Protein AF-A0A7L0JW30-F1 (afdb_monomer)

Mean predicted aligned error: 22.8 Å

Radius of gyration: 68.63 Å; Cα contacts (8 Å, |Δi|>4): 41; chains: 1; bounding box: 155×75×180 Å

Secondary structure (DSSP, 8-state):
---------PPP--------------------------------------------------------S-------------HHHHHHHHSS-TTS-HHHHHHHHHHHHHHHHHHHHHHHHTTSTT--HHHHHHHHHHHHHHHHHHHHHHHHTSHHHHHHS---S-STTHHHHHHHHHHHHHHHHHHHHHHHHHHHHHHHHHHHHHHHHHHHHHHHHGGG----TT--STTHHHHHT---HHHHHHHHHHHHHHHHHHHHHHHHHHHHHHHHHHHHHHHHHHHHHHHHHHHHHHHHSSHHHHHHHHHTT--PPP-

Solvent-accessible surface area (backbone atoms only — not comparable to full-atom values): 20214 Å² total; per-residue (Å²): 137,85,85,85,89,83,86,84,82,86,82,91,79,91,82,89,91,86,85,92,82,80,90,84,87,81,88,83,91,81,92,83,89,84,88,81,86,89,79,90,80,86,86,81,88,85,86,85,87,89,88,86,90,86,90,84,83,90,77,86,74,78,73,86,69,84,77,73,97,78,75,99,63,79,76,82,66,73,76,78,72,62,62,72,65,57,43,55,67,65,74,48,66,82,89,50,56,68,52,58,40,51,50,51,42,54,53,52,49,50,54,51,51,50,54,56,46,49,65,60,45,72,77,44,93,88,65,55,69,66,62,50,50,53,49,52,52,52,51,51,53,49,49,51,53,50,50,53,48,34,54,74,70,40,55,46,45,59,74,63,47,74,73,81,85,76,58,96,47,60,71,54,52,51,51,48,50,50,50,52,50,50,51,51,51,52,52,52,49,52,50,52,51,54,52,51,52,52,48,53,51,50,50,52,52,48,52,51,49,50,51,51,51,49,59,69,47,55,82,68,60,69,81,77,77,83,49,87,45,101,51,36,71,65,63,70,64,60,76,68,63,66,59,56,52,52,56,50,52,54,52,50,55,53,50,49,54,53,51,52,52,52,53,50,53,50,52,51,54,48,52,53,52,52,52,52,51,51,51,53,48,51,50,50,51,51,49,46,52,58,53,49,48,54,44,64,75,28,70,67,45,53,51,57,55,52,61,70,71,71,72,82,82,93,129

Sequence (315 aa):
EPDPGENKADSEQLLKPTDITDVSKRNVSSLVKTGAAMRKRSHGSPSPRKSPHVVSPQAKRRSWRRSSLKGTKRRKSLPPFHQDVAELSKSISLDLPETDRLSMLLLSSFQFSAQKLEHILKQTEGFSPEAFKANVNSVSEDLKRYIQKLKLDGTLKSCVEKTEGVSSDSVSDESVAQAKEYIARFSAECQAWDQLLQRYQKGAEEMSRQLEECKTNAGQAEPLNYLETSQAQVLGSKPNYQKILDDQGEVLNCMELVLDELQQAVKLLQAFSEDSRCYLRGLSEQLAARTFRRLEDSPVRKLIAASRRTAPPEG

pLDDT: mean 72.32, std 23.8, range [26.59, 98.56]

Organism: Chauna torquata (NCBI:txid30388)

InterPro domains:
  IPR013218 Kinetochore-associated protein Dsn1/Mis13 [PF08202] (56-302)
  IPR013218 Kinetochore-associated protein Dsn1/Mis13 [PTHR14778] (43-312)

Nearest PDB structures (foldseek):
  8ppr-assembly1_D  TM=3.500E-01  e=1.392E-15  Homo sapiens
  5lsi-assembly1_D  TM=8.793E-01  e=1.497E-06  Homo sapiens
  8qb7-assembly1_A  TM=2.875E-01  e=5.325E+00  Saccharomyces cerevisiae

Foldseek 3Di:
DDDDDDDDDDDDDDDDDDDDDDDDDDDDDDDDDDDDDDDDDDDDDDDDDDDDDDDDDDDPPPPPDPDDPDDPDPDPPDDPDPVVLVVLLVVQDPPDDPLVSVLSSVLSVLVVVLVVVLVVCVVPPPDDSVVSVVVSVVVSVVSNVVSVVCVVVCVSVVVRDPPVPDDPCPVVVVVVVVVVVVVVVVVVVVVVVVVVVVVVVVVVVVVVVVVVVCVVCVVVDDDDPVPPDPCPVVVVPDDDVVVVVVVVVVVVVVVVVVVVVVVVVVVVVVVVVVVVVVVVVVVVVVVCCVVVVCVVVDVVVVVVVVVVVPDDDDD

Structure (mmCIF, N/CA/C/O backbone):
data_AF-A0A7L0JW30-F1
#
_entry.id   AF-A0A7L0JW30-F1
#
loop_
_atom_site.group_PDB
_atom_site.id
_atom_site.type_symbol
_atom_site.label_atom_id
_atom_site.label_alt_id
_atom_site.label_comp_id
_atom_site.label_asym_id
_atom_site.label_entity_id
_atom_site.label_seq_id
_atom_site.pdbx_PDB_ins_code
_atom_site.Cartn_x
_atom_site.Cartn_y
_atom_site.Cartn_z
_atom_site.occupancy
_atom_site.B_iso_or_equiv
_atom_site.auth_seq_id
_atom_site.auth_comp_id
_atom_site.auth_asym_id
_atom_site.auth_atom_id
_atom_site.pdbx_PDB_model_num
ATOM 1 N N . GLU A 1 1 ? 50.416 34.420 17.092 1.00 41.03 1 GLU A N 1
ATOM 2 C CA . GLU A 1 1 ? 49.507 33.971 18.168 1.00 41.03 1 GLU A CA 1
ATOM 3 C C . GLU A 1 1 ? 48.097 34.465 17.872 1.00 41.03 1 GLU A C 1
ATOM 5 O O . GLU A 1 1 ? 48.010 35.595 17.397 1.00 41.03 1 GLU A O 1
ATOM 10 N N . PRO A 1 2 ? 47.023 33.697 18.139 1.00 50.12 2 PRO A N 1
ATOM 11 C CA . PRO A 1 2 ? 46.982 32.366 18.751 1.00 50.12 2 PRO A CA 1
ATOM 12 C C . PRO A 1 2 ? 46.385 31.256 17.847 1.00 50.12 2 PRO A C 1
ATOM 14 O O . PRO A 1 2 ? 45.525 31.494 17.004 1.00 50.12 2 PRO A O 1
ATOM 17 N N . ASP A 1 3 ? 46.910 30.052 18.076 1.00 46.81 3 ASP A N 1
ATOM 18 C CA . ASP A 1 3 ? 46.417 28.688 17.771 1.00 46.81 3 ASP A CA 1
ATOM 19 C C . ASP A 1 3 ? 45.428 28.267 18.918 1.00 46.81 3 ASP A C 1
ATOM 21 O O . ASP A 1 3 ? 45.249 29.108 19.809 1.00 46.81 3 ASP A O 1
ATOM 25 N N . PRO A 1 4 ? 44.836 27.046 19.063 1.00 56.47 4 PRO A N 1
ATOM 26 C CA . PRO A 1 4 ? 44.986 25.801 18.292 1.00 56.47 4 PRO A CA 1
ATOM 27 C C . PRO A 1 4 ? 43.724 24.916 18.077 1.00 56.47 4 PRO A C 1
ATOM 29 O O . PRO A 1 4 ? 42.700 25.064 18.735 1.00 56.47 4 PRO A O 1
ATOM 32 N N . GLY A 1 5 ? 43.889 23.900 17.215 1.00 32.72 5 GLY A N 1
ATOM 33 C CA . GLY A 1 5 ? 43.484 22.507 17.497 1.00 32.72 5 GLY A CA 1
ATOM 34 C C . GLY A 1 5 ? 42.095 22.016 17.054 1.00 32.72 5 GLY A C 1
ATOM 35 O O . GLY A 1 5 ? 41.089 22.417 17.616 1.00 32.72 5 GLY A O 1
ATOM 36 N N . GLU A 1 6 ? 42.051 21.064 16.108 1.00 37.03 6 GLU A N 1
ATOM 37 C CA . GLU A 1 6 ? 41.687 19.647 16.366 1.00 37.03 6 GLU A CA 1
ATOM 38 C C . GLU A 1 6 ? 41.513 18.820 15.064 1.00 37.03 6 GLU A C 1
ATOM 40 O O . GLU A 1 6 ? 40.596 19.001 14.269 1.00 37.03 6 GLU A O 1
ATOM 45 N N . ASN A 1 7 ? 42.470 17.905 14.867 1.00 36.72 7 ASN A N 1
ATOM 46 C CA . ASN A 1 7 ? 42.349 16.479 14.528 1.00 36.72 7 ASN A CA 1
ATOM 47 C C . ASN A 1 7 ? 41.336 16.003 13.463 1.00 36.72 7 ASN A C 1
ATOM 49 O O . ASN A 1 7 ? 40.151 15.798 13.713 1.00 36.72 7 ASN A O 1
ATOM 53 N N . LYS A 1 8 ? 41.884 15.644 12.292 1.00 37.41 8 LYS A N 1
ATOM 54 C CA . LYS A 1 8 ? 41.265 14.765 11.292 1.00 37.41 8 LYS A CA 1
ATOM 55 C C . LYS A 1 8 ? 41.610 13.293 11.556 1.00 37.41 8 LYS A C 1
ATOM 57 O O . LYS A 1 8 ? 42.781 12.939 11.564 1.00 37.41 8 LYS A O 1
ATOM 62 N N . ALA A 1 9 ? 40.540 12.509 11.670 1.00 36.16 9 ALA A N 1
ATOM 63 C CA . ALA A 1 9 ? 40.266 11.196 11.075 1.00 36.16 9 ALA A CA 1
ATOM 64 C C . ALA A 1 9 ? 41.356 10.104 11.078 1.00 36.16 9 ALA A C 1
ATOM 66 O O . ALA A 1 9 ? 42.369 10.183 10.385 1.00 36.16 9 ALA A O 1
ATOM 67 N N . ASP A 1 10 ? 41.004 9.038 11.797 1.00 34.28 10 ASP A N 1
ATOM 68 C CA . ASP A 1 10 ? 41.659 7.742 11.907 1.00 34.28 10 ASP A CA 1
ATOM 69 C C . ASP A 1 10 ? 41.658 6.892 10.629 1.00 34.28 10 ASP A C 1
ATOM 71 O O . ASP A 1 10 ? 40.877 7.070 9.692 1.00 34.28 10 ASP A O 1
ATOM 75 N N . SER A 1 11 ? 42.580 5.935 10.681 1.00 37.12 11 SER A N 1
ATOM 76 C CA . SER A 1 11 ? 43.085 5.057 9.634 1.00 37.12 11 SER A CA 1
ATOM 77 C C . SER A 1 11 ? 42.169 3.885 9.261 1.00 37.12 11 SER A C 1
ATOM 79 O O . SER A 1 11 ? 41.373 3.382 10.051 1.00 37.12 11 SER A O 1
ATOM 81 N N . GLU A 1 12 ? 42.401 3.391 8.048 1.00 36.59 12 GLU A N 1
ATOM 82 C CA . GLU A 1 12 ? 41.950 2.118 7.492 1.00 36.59 12 GLU A CA 1
ATOM 83 C C . GLU A 1 12 ? 42.379 0.906 8.346 1.00 36.59 12 GLU A C 1
ATOM 85 O O . GLU A 1 12 ? 43.549 0.789 8.713 1.00 36.59 12 GLU A O 1
ATOM 90 N N . GLN A 1 13 ? 41.475 -0.063 8.560 1.00 36.06 13 GLN A N 1
ATOM 91 C CA . GLN A 1 13 ? 41.837 -1.458 8.856 1.00 36.06 13 GLN A CA 1
ATOM 92 C C . GLN A 1 13 ? 40.917 -2.469 8.144 1.00 36.06 13 GLN A C 1
ATOM 94 O O . GLN A 1 13 ? 39.757 -2.678 8.480 1.00 36.06 13 GLN A O 1
ATOM 99 N N . LEU A 1 14 ? 41.511 -3.071 7.114 1.00 30.38 14 LEU A N 1
ATOM 100 C CA . LEU A 1 14 ? 41.530 -4.480 6.702 1.00 30.38 14 LEU A CA 1
ATOM 101 C C . LEU A 1 14 ? 40.796 -5.527 7.598 1.00 30.38 14 LEU A C 1
ATOM 103 O O . LEU A 1 14 ? 41.174 -5.698 8.752 1.00 30.38 14 LEU A O 1
ATOM 107 N N . LEU A 1 15 ? 39.894 -6.341 7.005 1.00 33.66 15 LEU A N 1
ATOM 108 C CA . LEU A 1 15 ? 39.923 -7.833 6.911 1.00 33.66 15 LEU A CA 1
ATOM 109 C C . LEU A 1 15 ? 38.536 -8.542 6.912 1.00 33.66 15 LEU A C 1
ATOM 111 O O . LEU A 1 15 ? 37.827 -8.541 7.906 1.00 33.66 15 LEU A O 1
ATOM 115 N N . LYS A 1 16 ? 38.283 -9.250 5.790 1.00 33.78 16 LYS A N 1
ATOM 116 C CA . LYS A 1 16 ? 37.636 -10.574 5.539 1.00 33.78 16 LYS A CA 1
ATOM 117 C C . LYS A 1 16 ? 36.249 -10.980 6.112 1.00 33.78 16 LYS A C 1
ATOM 119 O O . LYS A 1 16 ? 35.985 -10.791 7.291 1.00 33.78 16 LYS A O 1
ATOM 124 N N . PRO A 1 17 ? 35.440 -11.726 5.313 1.00 32.72 17 PRO A N 1
ATOM 125 C CA . PRO A 1 17 ? 34.249 -12.450 5.765 1.00 32.72 17 PRO A CA 1
ATOM 126 C C . PRO A 1 17 ? 34.456 -13.982 5.894 1.00 32.72 17 PRO A C 1
ATOM 128 O O . PRO A 1 17 ? 35.054 -14.613 5.023 1.00 32.72 17 PRO A O 1
ATOM 131 N N . THR A 1 18 ? 33.872 -14.561 6.945 1.00 30.09 18 THR A N 1
ATOM 132 C CA . THR A 1 18 ? 33.525 -15.986 7.184 1.00 30.09 18 THR A CA 1
ATOM 133 C C . THR A 1 18 ? 32.469 -15.948 8.308 1.00 30.09 18 THR A C 1
ATOM 135 O O . THR A 1 18 ? 32.547 -15.067 9.156 1.00 30.09 18 THR A O 1
ATOM 138 N N . ASP A 1 19 ? 31.403 -16.737 8.415 1.00 27.03 19 ASP A N 1
ATOM 139 C CA . ASP A 1 19 ? 31.026 -18.056 7.913 1.00 27.03 19 ASP A CA 1
ATOM 140 C C . ASP A 1 19 ? 29.485 -18.126 7.829 1.00 27.03 19 ASP A C 1
ATOM 142 O O . ASP A 1 19 ? 28.782 -17.555 8.665 1.00 27.03 19 ASP A O 1
ATOM 146 N N . ILE A 1 20 ? 28.960 -18.858 6.843 1.00 33.97 20 ILE A N 1
ATOM 147 C CA . ILE A 1 20 ? 27.548 -19.261 6.760 1.00 33.97 20 ILE A CA 1
ATOM 148 C C . ILE A 1 20 ? 27.475 -20.698 7.273 1.00 33.97 20 ILE A C 1
ATOM 150 O O . ILE A 1 20 ? 27.987 -21.607 6.620 1.00 33.97 20 ILE A O 1
ATOM 154 N N . THR A 1 21 ? 26.823 -20.911 8.414 1.00 31.42 21 THR A N 1
ATOM 155 C CA . THR A 1 21 ? 26.514 -22.243 8.940 1.00 31.42 21 THR A CA 1
ATOM 156 C C . THR A 1 21 ? 25.030 -22.586 8.816 1.00 31.42 21 THR A C 1
ATOM 158 O O . THR A 1 21 ? 24.136 -21.817 9.156 1.00 31.42 21 THR A O 1
ATOM 161 N N . ASP A 1 22 ? 24.842 -23.815 8.337 1.00 30.23 22 ASP A N 1
ATOM 162 C CA . ASP A 1 22 ? 23.781 -24.776 8.626 1.00 30.23 22 ASP A CA 1
ATOM 163 C C . ASP A 1 22 ? 22.367 -24.625 8.045 1.00 30.23 22 ASP A C 1
ATOM 165 O O . ASP A 1 22 ? 21.377 -24.249 8.670 1.00 30.23 22 ASP A O 1
ATOM 169 N N . VAL A 1 23 ? 22.283 -25.190 6.839 1.00 31.86 23 VAL A N 1
ATOM 170 C CA . VAL A 1 23 ? 21.184 -26.018 6.340 1.00 31.86 23 VAL A CA 1
ATOM 171 C C . VAL A 1 23 ? 20.909 -27.194 7.292 1.00 31.86 23 VAL A C 1
ATOM 173 O O . VAL A 1 23 ? 21.721 -28.109 7.404 1.00 31.86 23 VAL A O 1
ATOM 176 N N . SER A 1 24 ? 19.704 -27.259 7.867 1.00 31.03 24 SER A N 1
ATOM 177 C CA . SER A 1 24 ? 19.165 -28.498 8.443 1.00 31.03 24 SER A CA 1
ATOM 178 C C . SER A 1 24 ? 18.024 -29.037 7.579 1.00 31.03 24 SER A C 1
ATOM 180 O O . SER A 1 24 ? 16.933 -28.473 7.512 1.00 31.03 24 SER A O 1
ATOM 182 N N . LYS A 1 25 ? 18.304 -30.148 6.889 1.00 37.78 25 LYS A N 1
ATOM 183 C CA . LYS A 1 25 ? 17.326 -31.000 6.203 1.00 37.78 25 LYS A CA 1
ATOM 184 C C . LYS A 1 25 ? 16.803 -32.051 7.185 1.00 37.78 25 LYS A C 1
ATOM 186 O O . LYS A 1 25 ? 17.598 -32.793 7.758 1.00 37.78 25 LYS A O 1
ATOM 191 N N . ARG A 1 26 ? 15.479 -32.223 7.266 1.00 31.36 26 ARG A N 1
ATOM 192 C CA . ARG A 1 26 ? 14.863 -33.507 7.641 1.00 31.36 26 ARG A CA 1
ATOM 193 C C . ARG A 1 26 ? 13.734 -33.896 6.682 1.00 31.36 26 ARG A C 1
ATOM 195 O O . ARG A 1 26 ? 12.711 -33.236 6.568 1.00 31.36 26 ARG A O 1
ATOM 202 N N . ASN A 1 27 ? 14.036 -34.998 6.008 1.00 33.78 27 ASN A N 1
ATOM 203 C CA . ASN A 1 27 ? 13.247 -36.034 5.332 1.00 33.78 27 ASN A CA 1
ATOM 204 C C . ASN A 1 27 ? 11.956 -36.446 6.100 1.00 33.78 27 ASN A C 1
ATOM 206 O O . ASN A 1 27 ? 11.921 -36.247 7.307 1.00 33.78 27 ASN A O 1
ATOM 210 N N . VAL A 1 28 ? 10.910 -37.126 5.592 1.00 32.00 28 VAL A N 1
ATOM 211 C CA . VAL A 1 28 ? 10.463 -37.676 4.286 1.00 32.00 28 VAL A CA 1
ATOM 212 C C . VAL A 1 28 ? 9.055 -38.309 4.505 1.00 32.00 28 VAL A C 1
ATOM 214 O O . VAL A 1 28 ? 8.786 -38.810 5.590 1.00 32.00 28 VAL A O 1
ATOM 217 N N . SER A 1 29 ? 8.251 -38.391 3.427 1.00 29.12 29 SER A N 1
ATOM 218 C CA . SER A 1 29 ? 7.173 -39.375 3.108 1.00 29.12 29 SER A CA 1
ATOM 219 C C . SER A 1 29 ? 5.771 -39.244 3.736 1.00 29.12 29 SER A C 1
ATOM 221 O O . SER A 1 29 ? 5.578 -39.419 4.931 1.00 29.12 29 SER A O 1
ATOM 223 N N . SER A 1 30 ? 4.722 -39.111 2.914 1.00 28.70 30 SER A N 1
ATOM 224 C CA . SER A 1 30 ? 4.025 -40.206 2.192 1.00 28.70 30 SER A CA 1
ATOM 225 C C . SER A 1 30 ? 2.816 -39.629 1.423 1.00 28.70 30 SER A C 1
ATOM 227 O O . SER A 1 30 ? 2.127 -38.742 1.907 1.00 28.70 30 SER A O 1
ATOM 229 N N . LEU A 1 31 ? 2.735 -39.855 0.108 1.00 29.61 31 LEU A N 1
ATOM 230 C CA . LEU A 1 31 ? 1.819 -40.790 -0.568 1.00 29.61 31 LEU A CA 1
ATOM 231 C C . LEU A 1 31 ? 0.315 -40.490 -0.371 1.00 29.61 31 LEU A C 1
ATOM 233 O O . LEU A 1 31 ? -0.228 -40.738 0.693 1.00 29.61 31 LEU A O 1
ATOM 237 N N . VAL A 1 32 ? -0.357 -40.046 -1.443 1.00 29.28 32 VAL A N 1
ATOM 238 C CA . VAL A 1 32 ? -1.558 -40.657 -2.069 1.00 29.28 32 VAL A CA 1
ATOM 239 C C . VAL A 1 32 ? -2.207 -39.643 -3.034 1.00 29.28 32 VAL A C 1
ATOM 241 O O . VAL A 1 32 ? -2.431 -38.480 -2.719 1.00 29.28 32 VAL A O 1
ATOM 244 N N . LYS A 1 33 ? -2.472 -40.123 -4.255 1.00 34.56 33 LYS A N 1
ATOM 245 C CA . LYS A 1 33 ? -3.207 -39.472 -5.351 1.00 34.56 33 LYS A CA 1
ATOM 246 C C . LYS A 1 33 ? -4.675 -39.241 -4.978 1.00 34.56 33 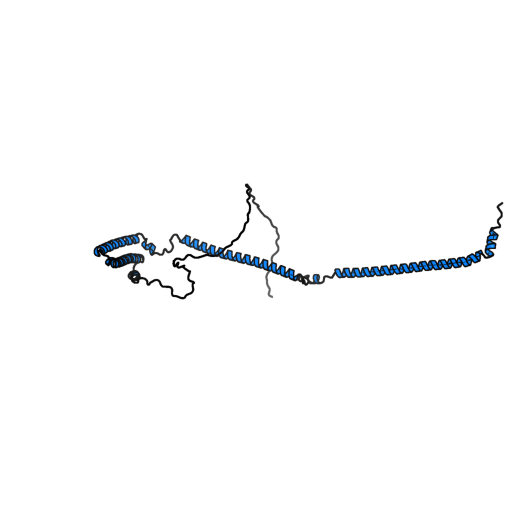LYS A C 1
ATOM 248 O O . LYS A 1 33 ? -5.274 -40.167 -4.458 1.00 34.56 33 LYS A O 1
ATOM 253 N N . THR A 1 34 ? -5.278 -38.156 -5.472 1.00 29.05 34 THR A N 1
ATOM 254 C CA . THR A 1 34 ? -6.551 -38.193 -6.232 1.00 29.05 34 THR A CA 1
ATOM 255 C C . THR A 1 34 ? -6.849 -36.825 -6.844 1.00 29.05 34 THR A C 1
ATOM 257 O O . THR A 1 34 ? -6.770 -35.810 -6.160 1.00 29.05 34 THR A O 1
ATOM 260 N N . GLY A 1 35 ? -7.193 -36.800 -8.134 1.00 27.73 35 GLY A N 1
ATOM 261 C CA . GLY A 1 35 ? -7.700 -35.612 -8.819 1.00 27.73 35 GLY A CA 1
ATOM 262 C C . GLY A 1 35 ? -9.228 -35.517 -8.795 1.00 27.73 35 GLY A C 1
ATOM 263 O O . GLY A 1 35 ? -9.904 -36.525 -8.626 1.00 27.73 35 GLY A O 1
ATOM 264 N N . ALA A 1 36 ? -9.750 -34.309 -9.018 1.00 30.80 36 ALA A N 1
ATOM 265 C CA . ALA A 1 36 ? -11.079 -34.011 -9.570 1.00 30.80 36 ALA A CA 1
ATOM 266 C C . ALA A 1 36 ? -11.111 -32.502 -9.899 1.00 30.80 36 ALA A C 1
ATOM 268 O O . ALA A 1 36 ? -10.951 -31.661 -9.026 1.00 30.80 36 ALA A O 1
ATOM 269 N N . ALA A 1 37 ? -11.035 -32.127 -11.176 1.00 30.30 37 ALA A N 1
ATOM 270 C CA . ALA A 1 37 ? -12.191 -31.809 -12.019 1.00 30.30 37 ALA A CA 1
ATOM 271 C C . ALA A 1 37 ? -12.912 -30.505 -11.614 1.00 30.30 37 ALA A C 1
ATOM 273 O O . ALA A 1 37 ? -13.890 -30.486 -10.875 1.00 30.30 37 ALA A O 1
ATOM 274 N N . MET A 1 38 ? -12.429 -29.410 -12.201 1.00 32.28 38 MET A N 1
ATOM 275 C CA . MET A 1 38 ? -13.062 -28.097 -12.249 1.00 32.28 38 MET A CA 1
ATOM 276 C C . MET A 1 38 ? -14.222 -28.133 -13.261 1.00 32.28 38 MET A C 1
ATOM 278 O O . MET A 1 38 ? -14.011 -28.450 -14.433 1.00 32.28 38 MET A O 1
ATOM 282 N N . ARG A 1 39 ? -15.451 -27.796 -12.845 1.00 32.97 39 ARG A N 1
ATOM 283 C CA . ARG A 1 39 ? -16.576 -27.537 -13.762 1.00 32.97 39 ARG A CA 1
ATOM 284 C C . ARG A 1 39 ? -17.229 -26.186 -13.464 1.00 32.97 39 ARG A C 1
ATOM 286 O O . ARG A 1 39 ? -17.856 -25.991 -12.432 1.00 32.97 39 ARG A O 1
ATOM 293 N N . LYS A 1 40 ? -17.073 -25.276 -14.432 1.00 36.69 40 LYS A N 1
ATOM 294 C CA . LYS A 1 40 ? -17.848 -24.043 -14.650 1.00 36.69 40 LYS A CA 1
ATOM 295 C C . LYS A 1 40 ? -19.297 -24.357 -15.048 1.00 36.69 40 LYS A C 1
ATOM 297 O O . LYS A 1 40 ? -19.504 -25.295 -15.818 1.00 36.69 40 LYS A O 1
ATOM 302 N N . ARG A 1 41 ? -20.229 -23.484 -14.638 1.00 27.48 41 ARG A N 1
ATOM 303 C CA . ARG A 1 41 ? -21.396 -22.903 -15.370 1.00 27.48 41 ARG A CA 1
ATOM 304 C C . ARG A 1 41 ? -22.206 -22.095 -14.336 1.00 27.48 41 ARG A C 1
ATOM 306 O O . ARG A 1 41 ? -22.506 -22.644 -13.287 1.00 27.48 41 ARG A O 1
ATOM 313 N N . SER A 1 42 ? -22.339 -20.767 -14.380 1.00 34.25 42 SER A N 1
ATOM 314 C CA . SER A 1 42 ? -22.969 -19.835 -15.342 1.00 34.25 42 SER A CA 1
ATOM 315 C C . SER A 1 42 ? -24.501 -19.917 -15.427 1.00 34.25 42 SER A C 1
ATOM 317 O O . SER A 1 42 ? -25.065 -21.005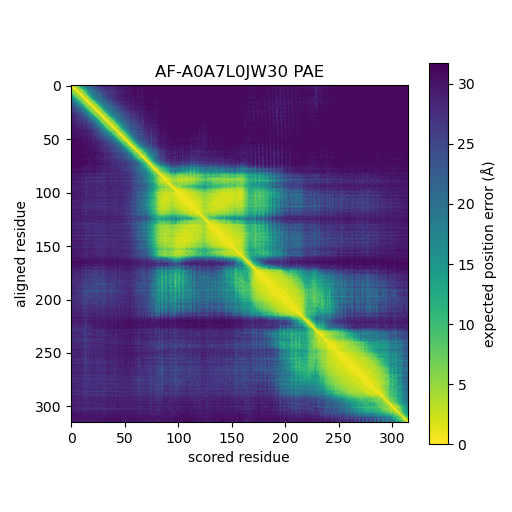 -15.454 1.00 34.25 42 SER A O 1
ATOM 319 N N . HIS A 1 43 ? -25.096 -18.719 -15.574 1.00 32.91 43 HIS A N 1
ATOM 320 C CA . HIS A 1 43 ? -26.505 -18.343 -15.816 1.00 32.91 43 HIS A CA 1
ATOM 321 C C . HIS A 1 43 ? -27.334 -18.112 -14.537 1.00 32.91 43 HIS A C 1
ATOM 323 O O . HIS A 1 43 ? -27.350 -18.942 -13.645 1.00 32.91 43 HIS A O 1
ATOM 329 N N . GLY A 1 44 ? -28.008 -16.978 -14.329 1.00 26.59 44 GLY A N 1
ATOM 330 C CA . GLY A 1 44 ? -28.539 -15.992 -15.274 1.00 26.59 44 GLY A CA 1
ATOM 331 C C . GLY A 1 44 ? -30.055 -15.926 -15.071 1.00 26.59 44 GLY A C 1
ATOM 332 O O . GLY A 1 44 ? -30.757 -16.859 -15.444 1.00 26.59 44 GLY A O 1
ATOM 333 N N . SER A 1 45 ? -30.544 -14.861 -14.431 1.00 36.69 45 SER A N 1
ATOM 334 C CA . SER A 1 45 ? -31.973 -14.594 -14.202 1.00 36.69 45 SER A CA 1
ATOM 335 C C . SER A 1 45 ? -32.748 -14.456 -15.518 1.00 36.69 45 SER A C 1
ATOM 337 O O . SER A 1 45 ? -32.171 -14.018 -16.516 1.00 36.69 45 SER A O 1
ATOM 339 N N . PRO A 1 46 ? -34.067 -14.723 -15.517 1.00 40.34 46 PRO A N 1
ATOM 340 C CA . PRO A 1 46 ? -34.993 -13.599 -15.725 1.00 40.34 46 PRO A CA 1
ATOM 341 C C . PRO A 1 46 ? -36.359 -13.715 -15.005 1.00 40.34 46 PRO A C 1
ATOM 343 O O . PRO A 1 46 ? -36.831 -14.789 -14.650 1.00 40.34 46 PRO A O 1
ATOM 346 N N . SER A 1 47 ? -37.009 -12.560 -14.819 1.00 35.94 47 SER A N 1
ATOM 347 C CA . SER A 1 47 ? -38.411 -12.379 -14.378 1.00 35.94 47 SER A CA 1
ATOM 348 C C . SER A 1 47 ? -39.405 -12.597 -15.538 1.00 35.94 47 SER A C 1
ATOM 350 O O . SER A 1 47 ? -38.985 -12.464 -16.690 1.00 35.94 47 SER A O 1
ATOM 352 N N . PRO A 1 48 ? -40.715 -12.851 -15.285 1.00 42.03 48 PRO A N 1
ATOM 353 C CA . PRO A 1 48 ? -41.724 -11.834 -15.657 1.00 42.03 48 PRO A CA 1
ATOM 354 C C . PRO A 1 48 ? -43.065 -11.793 -14.852 1.00 42.03 48 PRO A C 1
ATOM 356 O O . PRO A 1 48 ? -43.670 -12.801 -14.523 1.00 42.03 48 PRO A O 1
ATOM 359 N N . ARG A 1 49 ? -43.532 -10.555 -14.609 1.00 32.94 49 ARG A N 1
ATOM 360 C CA . ARG A 1 49 ? -44.882 -9.922 -14.755 1.00 32.94 49 ARG A CA 1
ATOM 361 C C . ARG A 1 49 ? -46.244 -10.649 -14.489 1.00 32.94 49 ARG A C 1
ATOM 363 O O . ARG A 1 49 ? -46.668 -11.477 -15.274 1.00 32.94 49 ARG A O 1
ATOM 370 N N . LYS A 1 50 ? -47.007 -10.008 -13.570 1.00 33.03 50 LYS A N 1
ATOM 371 C CA . LYS A 1 50 ? -48.412 -9.465 -13.591 1.00 33.03 50 LYS A CA 1
ATOM 372 C C . LYS A 1 50 ? -49.680 -10.376 -13.483 1.00 33.03 50 LYS A C 1
ATOM 374 O O . LYS A 1 50 ? -49.817 -11.387 -14.143 1.00 33.03 50 LYS A O 1
ATOM 379 N N . SER A 1 51 ? -50.602 -9.880 -12.634 1.00 32.84 51 SER A N 1
ATOM 380 C CA . SER A 1 51 ? -51.852 -10.359 -11.968 1.00 32.84 51 SER A CA 1
ATOM 381 C C . SER A 1 51 ? -53.127 -10.607 -12.821 1.00 32.84 51 SER A C 1
ATOM 383 O O . SER A 1 51 ? -53.132 -10.186 -13.975 1.00 32.84 51 SER A O 1
ATOM 385 N N . PRO A 1 52 ? -54.252 -11.129 -12.246 1.00 38.50 52 PRO A N 1
ATOM 386 C CA . PRO A 1 52 ? -55.279 -10.232 -11.654 1.00 38.50 52 PRO A CA 1
ATOM 387 C C . PRO A 1 52 ? -56.022 -10.708 -10.367 1.00 38.50 52 PRO A C 1
ATOM 389 O O . PRO A 1 52 ? -56.179 -11.888 -10.085 1.00 38.50 52 PRO A O 1
ATOM 392 N N . HIS A 1 53 ? -56.470 -9.690 -9.620 1.00 30.70 53 HIS A N 1
ATOM 393 C CA . HIS A 1 53 ? -57.465 -9.535 -8.538 1.00 30.70 53 HIS A CA 1
ATOM 394 C C . HIS A 1 53 ? -58.325 -10.700 -7.991 1.00 30.70 53 HIS A C 1
ATOM 396 O O . HIS A 1 53 ? -59.164 -11.245 -8.697 1.00 30.70 53 HIS A O 1
ATOM 402 N N . VAL A 1 54 ? -58.309 -10.842 -6.652 1.00 34.75 54 VAL A N 1
ATOM 403 C CA . VAL A 1 54 ? -59.491 -11.121 -5.801 1.00 34.75 54 VAL A CA 1
ATOM 404 C C . VAL A 1 54 ? -59.430 -10.216 -4.557 1.00 34.75 54 VAL A C 1
ATOM 406 O O . VAL A 1 54 ? -58.366 -9.993 -3.982 1.00 34.75 54 VAL A O 1
ATOM 409 N N . VAL A 1 55 ? -60.579 -9.643 -4.195 1.00 39.16 55 VAL A N 1
ATOM 410 C CA . VAL A 1 55 ? -60.818 -8.643 -3.140 1.00 39.16 55 VAL A CA 1
ATOM 411 C C . VAL A 1 55 ? -61.288 -9.332 -1.851 1.00 39.16 55 VAL A C 1
ATOM 413 O O . VAL A 1 55 ? -62.236 -10.100 -1.934 1.00 39.16 55 VAL A O 1
ATOM 416 N N . SER A 1 56 ? -60.689 -9.035 -0.682 1.00 34.59 56 SER A N 1
ATOM 417 C CA . SER A 1 56 ? -61.336 -8.899 0.657 1.00 34.59 56 SER A CA 1
ATOM 418 C C . SER A 1 56 ? -60.271 -8.597 1.759 1.00 34.59 56 SER A C 1
ATOM 420 O O . SER A 1 56 ? -59.091 -8.497 1.425 1.00 34.59 56 SER A O 1
ATOM 422 N N . PRO A 1 57 ? -60.614 -8.274 3.028 1.00 38.62 57 PRO A N 1
ATOM 423 C CA . PRO A 1 57 ? -60.530 -6.908 3.540 1.00 38.62 57 PRO A CA 1
ATOM 424 C C . PRO A 1 57 ? -59.435 -6.686 4.606 1.00 38.62 57 PRO A C 1
ATOM 426 O O . PRO A 1 57 ? -59.146 -7.527 5.446 1.00 38.62 57 PRO A O 1
ATOM 429 N N . GLN A 1 58 ? -58.873 -5.475 4.574 1.00 51.19 58 GLN A N 1
ATOM 430 C CA . GLN A 1 58 ? -58.241 -4.716 5.665 1.00 51.19 58 GLN A CA 1
ATOM 431 C C . GLN A 1 58 ? -57.633 -5.489 6.856 1.00 51.19 58 GLN A C 1
ATOM 433 O O . GLN A 1 58 ? -58.175 -5.499 7.957 1.00 51.19 58 GLN A O 1
ATOM 438 N N . ALA A 1 59 ? -56.383 -5.927 6.703 1.00 37.16 59 ALA A N 1
ATOM 439 C CA . ALA A 1 59 ? -55.459 -6.051 7.827 1.00 37.16 59 ALA A CA 1
ATOM 440 C C . ALA A 1 59 ? -54.451 -4.896 7.759 1.00 37.16 59 ALA A C 1
ATOM 442 O O . ALA A 1 59 ? -53.492 -4.925 6.984 1.00 37.16 59 ALA A O 1
ATOM 443 N N . LYS A 1 60 ? -54.666 -3.845 8.562 1.00 43.41 60 LYS A N 1
ATOM 444 C CA . LYS A 1 60 ? -53.690 -2.763 8.773 1.00 43.41 60 LYS A CA 1
ATOM 445 C C . LYS A 1 60 ? -52.442 -3.335 9.462 1.00 43.41 60 LYS A C 1
ATOM 447 O O . LYS A 1 60 ? -52.267 -3.191 10.669 1.00 43.41 60 LYS A O 1
ATOM 452 N N . ARG A 1 61 ? -51.537 -3.952 8.695 1.00 40.06 61 ARG A N 1
ATOM 453 C CA . ARG A 1 61 ? -50.152 -4.181 9.123 1.00 40.06 61 ARG A CA 1
ATOM 454 C C . ARG A 1 61 ? -49.478 -2.819 9.231 1.00 40.06 61 ARG A C 1
ATOM 456 O O . ARG A 1 61 ? -49.038 -2.242 8.240 1.00 40.06 61 ARG A O 1
ATOM 463 N N . ARG A 1 62 ? -49.414 -2.290 10.453 1.00 45.22 62 ARG A N 1
ATOM 464 C CA . ARG A 1 62 ? -48.535 -1.172 10.795 1.00 45.22 62 ARG A CA 1
ATOM 465 C C . ARG A 1 62 ? -47.095 -1.654 10.629 1.00 45.22 62 ARG A C 1
ATOM 467 O O . ARG A 1 62 ? -46.516 -2.231 11.540 1.00 45.22 62 ARG A O 1
ATOM 474 N N . SER A 1 63 ? -46.530 -1.457 9.443 1.00 49.31 63 SER A N 1
ATOM 475 C CA . SER A 1 63 ? -45.096 -1.607 9.230 1.00 49.31 63 SER A CA 1
ATOM 476 C C . SER A 1 63 ? -44.385 -0.573 10.099 1.00 49.31 63 SER A C 1
ATOM 478 O O . SER A 1 63 ? -44.571 0.631 9.898 1.00 49.31 63 SER A O 1
ATOM 480 N N . TRP A 1 64 ? -43.579 -1.033 11.054 1.00 46.19 64 TRP A N 1
ATOM 481 C CA . TRP A 1 64 ? -42.618 -0.203 11.771 1.00 46.19 64 TRP A CA 1
ATOM 482 C C . TRP A 1 64 ? -41.559 0.287 10.780 1.00 46.19 64 TRP A C 1
ATOM 484 O O . TRP A 1 64 ? -40.488 -0.292 10.612 1.00 46.19 64 TRP A O 1
ATOM 494 N N . ARG A 1 65 ? -41.880 1.368 10.068 1.00 42.72 65 ARG A N 1
ATOM 495 C CA . ARG A 1 65 ? -40.867 2.169 9.399 1.00 42.72 65 ARG A CA 1
ATOM 496 C C . ARG A 1 65 ? -40.102 2.903 10.489 1.00 42.72 65 ARG A C 1
ATOM 498 O O . ARG A 1 65 ? -40.686 3.683 11.237 1.00 42.72 65 ARG A O 1
ATOM 505 N N . ARG A 1 66 ? -38.797 2.631 10.562 1.00 46.75 66 ARG A N 1
ATOM 506 C CA . ARG A 1 66 ? -37.816 3.462 11.262 1.00 46.75 66 ARG A CA 1
ATOM 507 C C . ARG A 1 66 ? -38.044 4.913 10.840 1.00 46.75 66 ARG A C 1
ATOM 509 O O . ARG A 1 66 ? -37.762 5.282 9.702 1.00 46.75 66 ARG A O 1
ATOM 516 N N . SER A 1 67 ? -38.615 5.712 11.735 1.00 46.53 67 SER A N 1
ATOM 517 C CA . SER A 1 67 ? -38.755 7.144 11.530 1.00 46.53 67 SER A CA 1
ATOM 518 C C . SER A 1 67 ? -37.383 7.788 11.677 1.00 46.53 67 SER A C 1
ATOM 520 O O . SER A 1 67 ? -36.775 7.756 12.745 1.00 46.53 67 SER A O 1
ATOM 522 N N . SER A 1 68 ? -36.932 8.329 10.551 1.00 45.88 68 SER A N 1
ATOM 523 C CA . SER A 1 68 ? -35.844 9.276 10.353 1.00 45.88 68 SER A CA 1
ATOM 524 C C . SER A 1 68 ? -35.591 10.209 11.545 1.00 45.88 68 SER A C 1
ATOM 526 O O . SER A 1 68 ? -36.484 10.924 12.004 1.00 45.88 68 SER A O 1
ATOM 528 N N . LEU A 1 69 ? -34.330 10.237 11.981 1.00 50.12 69 LEU A N 1
ATOM 529 C CA . LEU A 1 69 ? -33.719 11.251 12.838 1.00 50.12 69 LEU A CA 1
ATOM 530 C C . LEU A 1 69 ? -33.748 12.613 12.131 1.00 50.12 69 LEU A C 1
ATOM 532 O O . LEU A 1 69 ? -32.799 12.974 11.447 1.00 50.12 69 LEU A O 1
ATOM 536 N N . LYS A 1 70 ? -34.844 13.361 12.259 1.00 53.34 70 LYS A N 1
ATOM 537 C CA . LYS A 1 70 ? -34.878 14.824 12.086 1.00 53.34 70 LYS A CA 1
ATOM 538 C C . LYS A 1 70 ? -36.234 15.333 12.560 1.00 53.34 70 LYS A C 1
ATOM 540 O O . LYS A 1 70 ? -37.252 15.128 11.910 1.00 53.34 70 LYS A O 1
ATOM 545 N N . GLY A 1 71 ? -36.244 15.950 13.733 1.00 46.16 71 GLY A N 1
ATOM 546 C CA . GLY A 1 71 ? -37.454 16.493 14.335 1.00 46.16 71 GLY A CA 1
ATOM 547 C C . GLY A 1 71 ? -37.225 16.804 15.801 1.00 46.16 71 GLY A C 1
ATOM 548 O O . GLY A 1 71 ? -37.390 15.949 16.664 1.00 46.16 71 GLY A O 1
ATOM 549 N N . THR A 1 72 ? -36.822 18.038 16.060 1.00 50.81 72 THR A N 1
ATOM 550 C CA . THR A 1 72 ? -36.779 18.714 17.355 1.00 50.81 72 THR A CA 1
ATOM 551 C C . THR A 1 72 ? -38.121 18.591 18.085 1.00 50.81 72 THR A C 1
ATOM 553 O O . THR A 1 72 ? -39.004 19.435 17.985 1.00 50.81 72 THR A O 1
ATOM 556 N N . LYS A 1 73 ? -38.298 17.513 18.847 1.00 48.72 73 LYS A N 1
ATOM 557 C CA . LYS A 1 73 ? -39.376 17.371 19.825 1.00 48.72 73 LYS A CA 1
ATOM 558 C C . LYS A 1 73 ? -38.771 16.777 21.078 1.00 48.72 73 LYS A C 1
ATOM 560 O O . LYS A 1 73 ? -38.153 15.716 21.029 1.00 48.72 73 LYS A O 1
ATOM 565 N N . ARG A 1 74 ? -38.912 17.533 22.170 1.00 54.62 74 ARG A N 1
ATOM 566 C CA . ARG A 1 74 ? -38.485 17.195 23.528 1.00 54.62 74 ARG A CA 1
ATOM 567 C C . ARG A 1 74 ? -38.612 15.694 23.754 1.00 54.62 74 ARG A C 1
ATOM 569 O O . ARG A 1 74 ? -39.673 15.124 23.488 1.00 54.62 74 ARG A O 1
ATOM 576 N N . ARG A 1 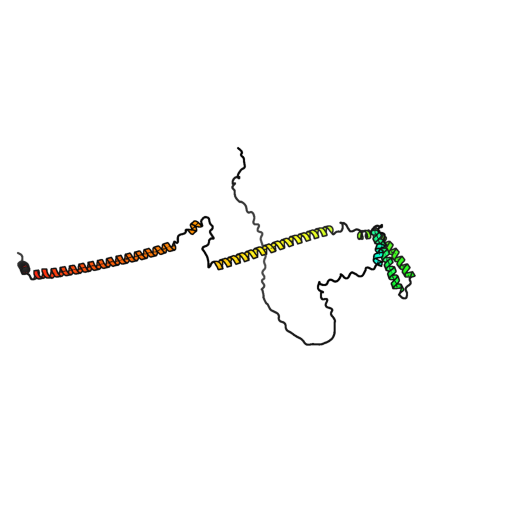75 ? -37.522 15.083 24.229 1.00 57.81 75 ARG A N 1
ATOM 577 C CA . ARG A 1 75 ? -37.525 13.728 24.786 1.00 57.81 75 ARG A CA 1
ATOM 578 C C . ARG A 1 75 ? -38.801 13.613 25.611 1.00 57.81 75 ARG A C 1
ATOM 580 O O . ARG A 1 75 ? -38.999 14.436 26.503 1.00 57.81 75 ARG A O 1
ATOM 587 N N . LYS A 1 76 ? -39.695 12.688 25.252 1.00 58.81 76 LYS A N 1
ATOM 588 C CA . LYS A 1 76 ? -40.831 12.355 26.109 1.00 58.81 76 LYS A CA 1
ATOM 589 C C . LYS A 1 76 ? -40.196 11.918 27.420 1.00 58.81 76 LYS A C 1
ATOM 591 O O . LYS A 1 76 ? -39.592 10.848 27.468 1.00 58.81 76 LYS A O 1
ATOM 596 N N . SER A 1 77 ? -40.195 12.810 28.407 1.00 64.38 77 SER A N 1
ATOM 597 C CA . SER A 1 77 ? -39.781 12.469 29.753 1.00 64.38 77 SER A CA 1
ATOM 598 C C . SER A 1 77 ? -40.618 11.270 30.161 1.00 64.38 77 SER A C 1
ATOM 600 O O . SER A 1 77 ? -41.793 11.169 29.787 1.00 64.38 77 SER A O 1
ATOM 602 N N . LEU A 1 78 ? -39.995 10.344 30.880 1.00 64.69 78 LEU A N 1
ATOM 603 C CA . LEU A 1 78 ? -40.733 9.286 31.547 1.00 64.69 78 LEU A CA 1
ATOM 604 C C . LEU A 1 78 ? -41.898 9.930 32.325 1.00 64.69 78 LEU A C 1
ATOM 606 O O . LEU A 1 78 ? -41.761 11.086 32.755 1.00 64.69 78 LEU A O 1
ATOM 610 N N . PRO A 1 79 ? -43.047 9.242 32.456 1.00 61.38 79 PRO A N 1
ATOM 611 C CA . PRO A 1 79 ? -44.126 9.710 33.317 1.00 61.38 79 PRO A CA 1
ATOM 612 C C . PRO A 1 79 ? -43.536 10.176 34.655 1.00 61.38 79 PRO A C 1
ATOM 614 O O . PRO A 1 79 ? -42.594 9.525 35.122 1.00 61.38 79 PRO A O 1
ATOM 617 N N . PRO A 1 80 ? -44.017 11.291 35.240 1.00 60.38 80 PRO A N 1
ATOM 618 C CA . PRO A 1 80 ? -43.546 11.743 36.541 1.00 60.38 80 PRO A CA 1
ATOM 619 C C . PRO A 1 80 ? -43.489 10.551 37.491 1.00 60.38 80 PRO A C 1
ATOM 621 O O . PRO A 1 80 ? -44.472 9.817 37.616 1.00 60.38 80 PRO A O 1
ATOM 624 N N . PHE A 1 81 ? -42.317 10.319 38.083 1.00 59.34 81 PHE A N 1
ATOM 625 C CA . PHE A 1 81 ? -42.167 9.304 39.116 1.00 59.34 81 PHE A CA 1
ATOM 626 C C . PHE A 1 81 ? -43.277 9.527 40.140 1.00 59.34 81 PHE A C 1
ATOM 628 O O . PHE A 1 81 ? -43.496 10.668 40.546 1.00 59.34 81 PHE A O 1
ATOM 635 N N . HIS A 1 82 ? -44.000 8.464 40.502 1.00 66.62 82 HIS A N 1
ATOM 636 C CA . HIS A 1 82 ? -45.010 8.533 41.554 1.00 66.62 82 HIS A CA 1
ATOM 637 C C . HIS A 1 82 ? -44.365 9.191 42.774 1.00 66.62 82 HIS A C 1
ATOM 639 O O . HIS A 1 82 ? -43.427 8.633 43.347 1.00 66.62 82 HIS A O 1
ATOM 645 N N . GLN A 1 83 ? -44.806 10.409 43.089 1.00 71.62 83 GLN A N 1
ATOM 646 C CA . GLN A 1 83 ? -44.164 11.270 44.077 1.00 71.62 83 GLN A CA 1
ATOM 647 C C . GLN A 1 83 ? -44.091 10.559 45.435 1.00 71.62 83 GLN A C 1
ATOM 649 O O . GLN A 1 83 ? -43.029 10.525 46.052 1.00 71.62 83 GLN A O 1
ATOM 654 N N . ASP A 1 84 ? -45.154 9.827 45.761 1.00 74.62 84 ASP A N 1
ATOM 655 C CA . ASP A 1 84 ? -45.307 8.946 46.917 1.00 74.62 84 ASP A CA 1
ATOM 656 C C . ASP A 1 84 ? -44.168 7.911 47.060 1.00 74.62 84 ASP A C 1
ATOM 658 O O . ASP A 1 84 ? -43.727 7.606 48.162 1.00 74.62 84 ASP A O 1
ATOM 662 N N . VAL A 1 85 ? -43.641 7.373 45.951 1.00 78.06 85 VAL A N 1
ATOM 663 C CA . VAL A 1 85 ? -42.564 6.362 45.975 1.00 78.06 85 VAL A CA 1
ATOM 664 C C . VAL A 1 85 ? -41.203 7.015 46.223 1.00 78.06 85 VAL A C 1
ATOM 666 O O . VAL A 1 85 ? -40.347 6.447 46.898 1.00 78.06 85 VAL A O 1
ATOM 669 N N . ALA A 1 86 ? -40.996 8.227 45.705 1.00 79.25 86 ALA A N 1
ATOM 670 C CA . ALA A 1 86 ? -39.784 8.994 45.974 1.00 79.25 86 ALA A CA 1
ATOM 671 C C . ALA A 1 86 ? -39.756 9.523 47.419 1.00 79.25 86 ALA A C 1
ATOM 673 O O . ALA A 1 86 ? -38.679 9.636 48.008 1.00 79.25 86 ALA A O 1
ATOM 674 N N . GLU A 1 87 ? -40.921 9.811 48.003 1.00 84.38 87 GLU A N 1
ATOM 675 C CA . GLU A 1 87 ? -41.066 10.238 49.398 1.00 84.38 87 GLU A CA 1
ATOM 676 C C . GLU A 1 87 ? -40.592 9.171 50.391 1.00 84.38 87 GLU A C 1
ATOM 678 O O . GLU A 1 87 ? -39.917 9.532 51.351 1.00 84.38 87 GLU A O 1
ATOM 683 N N . LEU A 1 88 ? -40.787 7.876 50.100 1.00 85.88 88 LEU A N 1
ATOM 684 C CA . LEU A 1 88 ? -40.272 6.773 50.931 1.00 85.88 88 LEU A CA 1
ATOM 685 C C . LEU A 1 88 ? -38.756 6.835 51.142 1.00 85.88 88 LEU A C 1
ATOM 687 O O . LEU A 1 88 ? -38.265 6.578 52.237 1.00 85.88 88 LEU A O 1
ATOM 691 N N . SER A 1 89 ? -38.003 7.181 50.094 1.00 83.69 89 SER A N 1
ATOM 692 C CA . SER A 1 89 ? -36.542 7.303 50.186 1.00 83.69 89 SER A CA 1
ATOM 693 C C . SER A 1 89 ? -36.098 8.566 50.929 1.00 83.69 89 SER A C 1
ATOM 695 O O . SER A 1 89 ? -35.034 8.575 51.542 1.00 83.69 89 SER A O 1
ATOM 697 N N . LYS A 1 90 ? -36.924 9.620 50.899 1.00 85.81 90 LYS A N 1
ATOM 698 C CA . LYS A 1 90 ? -36.663 10.911 51.553 1.00 85.81 90 LYS A CA 1
ATOM 699 C C . LYS A 1 90 ? -37.051 10.915 53.030 1.00 85.81 90 LYS A C 1
ATOM 701 O O . LYS A 1 90 ? -36.448 11.652 53.798 1.00 85.81 90 LYS A O 1
ATOM 706 N N . SER A 1 91 ? -38.038 10.109 53.427 1.00 84.06 91 SER A N 1
ATOM 707 C CA . SER A 1 91 ? -38.479 9.969 54.821 1.00 84.06 91 SER A CA 1
ATOM 708 C C . SER A 1 91 ? -37.513 9.164 55.695 1.00 84.06 91 SER A C 1
ATOM 710 O O . SER A 1 91 ? -37.720 9.057 56.899 1.00 84.06 91 SER A O 1
ATOM 712 N N . ILE A 1 92 ? -36.482 8.560 55.102 1.00 87.31 92 ILE A N 1
ATOM 713 C CA . ILE A 1 92 ? -35.463 7.793 55.819 1.00 87.31 92 ILE A CA 1
ATOM 714 C C . ILE A 1 92 ? -34.317 8.732 56.185 1.00 87.31 92 ILE A C 1
ATOM 716 O O . ILE A 1 92 ? -33.760 9.403 55.316 1.00 87.31 92 ILE A O 1
ATOM 720 N N . SER A 1 93 ? -33.939 8.748 57.464 1.00 82.31 93 SER A N 1
ATOM 721 C CA . SER A 1 93 ? -32.852 9.587 57.968 1.00 82.31 93 SER A CA 1
ATOM 722 C C . SER A 1 93 ? -31.530 9.294 57.257 1.00 82.31 93 SER A C 1
ATOM 724 O O . SER A 1 93 ? -31.137 8.137 57.090 1.00 82.31 93 SER A O 1
ATOM 726 N N . LEU A 1 94 ? -30.825 10.357 56.867 1.00 82.88 94 LEU A N 1
ATOM 727 C CA . LEU A 1 94 ? -29.493 10.269 56.261 1.00 82.88 94 LEU A CA 1
ATOM 728 C C . LEU A 1 94 ? -28.392 9.977 57.290 1.00 82.88 94 LEU A C 1
ATOM 730 O O . LEU A 1 94 ? -27.320 9.531 56.900 1.00 82.88 94 LEU A O 1
ATOM 734 N N . ASP A 1 95 ? -28.681 10.165 58.579 1.00 84.38 95 ASP A N 1
ATOM 735 C CA . ASP A 1 95 ? -27.739 9.964 59.690 1.00 84.38 95 ASP A CA 1
ATOM 736 C C . ASP A 1 95 ? -27.495 8.479 60.026 1.00 84.38 95 ASP A C 1
ATOM 738 O O . ASP A 1 95 ? -26.648 8.149 60.855 1.00 84.38 95 ASP A O 1
ATOM 742 N N . LEU A 1 96 ? -28.252 7.569 59.402 1.00 84.00 96 LEU A N 1
ATOM 743 C CA . LEU A 1 96 ? -28.120 6.123 59.577 1.00 84.00 96 LEU A CA 1
ATOM 744 C C . LEU A 1 96 ? -27.087 5.531 58.599 1.00 84.00 96 LEU A C 1
ATOM 746 O O . LEU A 1 96 ? -26.972 6.011 57.466 1.00 84.00 96 LEU A O 1
ATOM 750 N N . PRO A 1 97 ? -26.410 4.426 58.967 1.00 86.56 97 PRO A N 1
ATOM 751 C CA . PRO A 1 97 ? -25.572 3.662 58.044 1.00 86.56 97 PRO A CA 1
ATOM 752 C C . PRO A 1 97 ? -26.332 3.274 56.770 1.00 86.56 97 PRO A C 1
ATOM 754 O O . PRO A 1 97 ? -27.514 2.939 56.823 1.00 86.56 97 PRO A O 1
ATOM 757 N N . GLU A 1 98 ? -25.669 3.270 55.613 1.00 86.31 98 GLU A N 1
ATOM 758 C CA . GLU A 1 98 ? -26.318 2.995 54.320 1.00 86.31 98 GLU A CA 1
ATOM 759 C C . GLU A 1 98 ? -27.003 1.614 54.259 1.00 86.31 98 GLU A C 1
ATOM 761 O O . GLU A 1 98 ? -28.065 1.465 53.652 1.00 86.31 98 GLU A O 1
ATOM 766 N N . THR A 1 99 ? -26.467 0.621 54.970 1.00 87.19 99 THR A N 1
ATOM 767 C CA . THR A 1 99 ? -27.086 -0.701 55.161 1.00 87.19 99 THR A CA 1
ATOM 768 C C . THR A 1 99 ? -28.379 -0.631 55.977 1.00 87.19 99 THR A C 1
ATOM 770 O O . THR A 1 99 ? -29.387 -1.257 55.634 1.00 87.19 99 THR A O 1
ATOM 773 N N . ASP A 1 100 ? -28.400 0.173 57.036 1.00 88.75 100 ASP A N 1
ATOM 774 C CA . ASP A 1 100 ? -29.594 0.410 57.842 1.00 88.75 100 ASP A CA 1
ATOM 775 C C . ASP A 1 100 ? -30.631 1.231 57.071 1.00 88.75 100 ASP A C 1
ATOM 777 O O . ASP A 1 100 ? -31.823 0.931 57.146 1.00 88.75 100 ASP A O 1
ATOM 781 N N . ARG A 1 101 ? -30.186 2.183 56.243 1.00 90.75 101 ARG A N 1
ATOM 782 C CA . ARG A 1 101 ? -31.045 2.942 55.324 1.00 90.75 101 ARG A CA 1
ATOM 783 C C . ARG A 1 101 ? -31.705 2.031 54.293 1.00 90.75 101 ARG A C 1
ATOM 785 O O . ARG A 1 101 ? -32.913 2.130 54.096 1.00 90.75 101 ARG A O 1
ATOM 792 N N . LEU A 1 102 ? -30.957 1.105 53.687 1.00 90.44 102 LEU A N 1
ATOM 793 C CA . LEU A 1 102 ? -31.508 0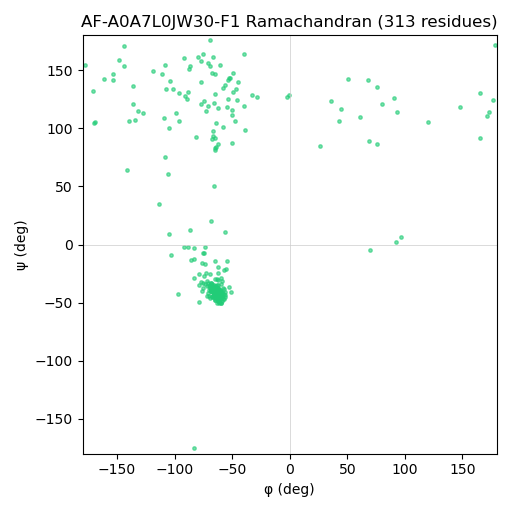.124 52.746 1.00 90.44 102 LEU A CA 1
ATOM 794 C C . LEU A 1 102 ? -32.499 -0.827 53.436 1.00 90.44 102 LEU A C 1
ATOM 796 O O . LEU A 1 102 ? -33.546 -1.153 52.881 1.00 90.44 102 LEU A O 1
ATOM 800 N N . SER A 1 103 ? -32.222 -1.211 54.681 1.00 90.81 103 SER A N 1
ATOM 801 C CA . SER A 1 103 ? -33.122 -2.046 55.489 1.00 90.81 103 SER A CA 1
ATOM 802 C C . SER A 1 103 ? -34.440 -1.353 55.818 1.00 90.81 103 SER A C 1
ATOM 804 O O . SER A 1 103 ? -35.510 -1.944 55.673 1.00 90.81 103 SER A O 1
ATOM 806 N N . MET A 1 104 ? -34.366 -0.088 56.234 1.00 90.62 104 MET A N 1
ATOM 807 C CA . MET A 1 104 ? -35.541 0.748 56.469 1.00 90.62 104 MET A CA 1
ATOM 808 C C . MET A 1 104 ? -36.315 0.980 55.171 1.00 90.62 104 MET A C 1
ATOM 810 O O . MET A 1 104 ? -37.539 0.913 55.178 1.00 90.62 104 MET A O 1
ATOM 814 N N . LEU A 1 105 ? -35.623 1.166 54.043 1.00 92.06 105 LEU A N 1
ATOM 815 C CA . LEU A 1 105 ? -36.260 1.321 52.737 1.00 92.06 105 LEU A CA 1
ATOM 816 C C . LEU A 1 105 ? -37.049 0.076 52.330 1.00 92.06 105 LEU A C 1
ATOM 818 O O . LEU A 1 105 ? -38.174 0.216 51.856 1.00 92.06 105 LEU A O 1
ATOM 822 N N . LEU A 1 106 ? -36.507 -1.126 52.536 1.00 92.25 106 LEU A N 1
ATOM 823 C CA . LEU A 1 106 ? -37.211 -2.380 52.249 1.00 92.25 106 LEU A CA 1
ATOM 824 C C . LEU A 1 106 ? -38.479 -2.534 53.103 1.00 92.25 106 LEU A C 1
ATOM 826 O O . LEU A 1 106 ? -39.539 -2.857 52.566 1.00 92.25 106 LEU A O 1
ATOM 830 N N . LEU A 1 107 ? -38.392 -2.248 54.408 1.00 91.31 107 LEU A N 1
ATOM 831 C CA . LEU A 1 107 ? -39.536 -2.313 55.326 1.00 91.31 107 LEU A CA 1
ATOM 832 C C . LEU A 1 107 ? -40.614 -1.278 54.980 1.00 91.31 107 LEU A C 1
ATOM 834 O O . LEU A 1 107 ? -41.786 -1.629 54.849 1.00 91.31 107 LEU A O 1
ATOM 838 N N . SER A 1 108 ? -40.224 -0.021 54.762 1.00 91.06 108 SER A N 1
ATOM 839 C CA . SER A 1 108 ? -41.146 1.053 54.381 1.00 91.06 108 SER A CA 1
ATOM 840 C C . SER A 1 108 ? -41.772 0.809 53.005 1.00 91.06 108 SER A C 1
ATOM 842 O O . SER A 1 108 ? -42.954 1.082 52.813 1.00 91.06 108 SER A O 1
ATOM 844 N N . SER A 1 109 ? -41.026 0.232 52.056 1.00 91.75 109 SER A N 1
ATOM 845 C CA . SER A 1 109 ? -41.554 -0.150 50.737 1.00 91.75 109 SER A CA 1
ATOM 846 C C . SER A 1 109 ? -42.601 -1.255 50.845 1.00 91.75 109 SER A C 1
ATOM 848 O O . SER A 1 109 ? -43.642 -1.186 50.189 1.00 91.75 109 SER A O 1
ATOM 850 N N . PHE A 1 110 ? -42.361 -2.252 51.702 1.00 93.12 110 PHE A N 1
ATOM 851 C CA . PHE A 1 110 ? -43.339 -3.298 51.983 1.00 93.12 110 PHE A CA 1
ATOM 852 C C . PHE A 1 110 ? -44.617 -2.709 52.593 1.00 93.12 110 PHE A C 1
ATOM 854 O O . PHE A 1 110 ? -45.702 -2.929 52.054 1.00 93.12 110 PHE A O 1
ATOM 861 N N . GLN A 1 111 ? -44.500 -1.886 53.639 1.00 91.12 111 GLN A N 1
ATOM 862 C CA . GLN A 1 111 ? -45.650 -1.243 54.287 1.00 91.12 111 GLN A CA 1
ATOM 863 C C . GLN A 1 111 ? -46.436 -0.340 53.329 1.00 91.12 111 GLN A C 1
ATOM 865 O O . GLN A 1 111 ? -47.664 -0.407 53.283 1.00 91.12 111 GLN A O 1
ATOM 870 N N . PHE A 1 112 ? -45.744 0.444 52.505 1.00 90.62 112 PHE A N 1
ATOM 871 C CA . PHE A 1 112 ? -46.366 1.277 51.479 1.00 90.62 112 PHE A CA 1
ATOM 872 C C . PHE A 1 112 ? -47.127 0.443 50.440 1.00 90.62 112 PHE A C 1
ATOM 874 O O . PHE A 1 112 ? -48.262 0.760 50.080 1.00 90.62 112 PHE A O 1
ATOM 881 N N . SER A 1 113 ? -46.535 -0.665 49.982 1.00 90.31 113 SER A N 1
ATOM 882 C CA . SER A 1 113 ? -47.199 -1.575 49.044 1.00 90.31 113 SER A CA 1
ATOM 883 C C . SER A 1 113 ? -48.424 -2.257 49.662 1.00 90.31 113 SER A C 1
ATOM 885 O O . SER A 1 113 ? -49.453 -2.375 48.996 1.00 90.31 113 SER A O 1
ATOM 887 N N . ALA A 1 114 ? -48.358 -2.617 50.948 1.00 90.56 114 ALA A N 1
ATOM 888 C CA . ALA A 1 114 ? -49.467 -3.204 51.688 1.00 90.56 114 ALA A CA 1
ATOM 889 C C . ALA A 1 114 ? -50.627 -2.213 51.862 1.00 90.56 114 ALA A C 1
ATOM 891 O O . ALA A 1 114 ? -51.775 -2.587 51.644 1.00 90.56 114 ALA A O 1
ATOM 892 N N . GLN A 1 115 ? -50.345 -0.940 52.160 1.00 88.69 115 GLN A N 1
ATOM 893 C CA . GLN A 1 115 ? -51.360 0.121 52.231 1.00 88.69 115 GLN A CA 1
ATOM 894 C C . GLN A 1 115 ? -52.014 0.387 50.868 1.00 88.69 115 GLN A C 1
ATOM 896 O O . GLN A 1 115 ? -53.234 0.539 50.768 1.00 88.69 115 GLN A O 1
ATOM 901 N N . LYS A 1 116 ? -51.215 0.395 49.794 1.00 88.94 116 LYS A N 1
ATOM 902 C CA . LYS A 1 116 ? -51.725 0.550 48.427 1.00 88.94 116 LYS A CA 1
ATOM 903 C C . LYS A 1 116 ? -52.619 -0.624 48.024 1.00 88.94 116 LYS A C 1
ATOM 905 O O . LYS A 1 116 ? -53.656 -0.416 47.398 1.00 88.94 116 LYS A O 1
ATOM 910 N N . LEU A 1 117 ? -52.242 -1.841 48.414 1.00 88.50 117 LEU A N 1
ATOM 911 C CA . LEU A 1 117 ? -53.046 -3.041 48.203 1.00 88.50 117 LEU A CA 1
ATOM 912 C C . LEU A 1 117 ? -54.326 -3.022 49.053 1.00 88.50 117 LEU A C 1
ATOM 914 O O . LEU A 1 117 ? -55.389 -3.351 48.537 1.00 88.50 117 LEU A O 1
ATOM 918 N N . GLU A 1 118 ? -54.264 -2.556 50.304 1.00 88.50 118 GLU A N 1
ATOM 919 C CA . GLU A 1 118 ? -55.433 -2.394 51.181 1.00 88.50 118 GLU A CA 1
ATOM 920 C C . GLU A 1 118 ? -56.497 -1.492 50.538 1.00 88.50 118 GLU A C 1
ATOM 922 O O . GLU A 1 118 ? -57.682 -1.818 50.555 1.00 88.50 118 GLU A O 1
ATOM 927 N N . HIS A 1 119 ? -56.088 -0.372 49.932 1.00 85.38 119 HIS A N 1
ATOM 928 C CA . HIS A 1 119 ? -57.009 0.544 49.252 1.00 85.38 119 HIS A CA 1
ATOM 929 C C . HIS A 1 119 ? -57.723 -0.112 48.060 1.00 85.38 119 HIS A C 1
ATOM 931 O O . HIS A 1 119 ? -58.901 0.150 47.825 1.00 85.38 119 HIS A O 1
ATOM 937 N N . ILE A 1 120 ? -57.025 -0.964 47.306 1.00 87.00 120 ILE A N 1
ATOM 938 C CA . ILE A 1 120 ? -57.599 -1.678 46.156 1.00 87.00 120 ILE A CA 1
ATOM 939 C C . ILE A 1 120 ? -58.564 -2.771 46.639 1.00 87.00 120 ILE A C 1
ATOM 941 O O . ILE A 1 120 ? -59.673 -2.895 46.127 1.00 87.00 120 ILE A O 1
ATOM 945 N N . LEU A 1 121 ? -58.172 -3.534 47.662 1.00 84.56 121 LEU A N 1
ATOM 946 C CA . LEU A 1 121 ? -58.959 -4.660 48.171 1.00 84.56 121 LEU A CA 1
ATOM 947 C C . LEU A 1 121 ? -60.211 -4.234 48.946 1.00 84.56 121 LEU A C 1
ATOM 949 O O . LEU A 1 121 ? -61.194 -4.968 48.941 1.00 84.56 121 LEU A O 1
ATOM 953 N N . LYS A 1 122 ? -60.233 -3.024 49.522 1.00 83.69 122 LYS A N 1
ATOM 954 C CA . LYS A 1 122 ? -61.436 -2.421 50.132 1.00 83.69 122 LYS A CA 1
ATOM 955 C C . LYS A 1 122 ? -62.642 -2.343 49.189 1.00 83.69 122 LYS A C 1
ATOM 957 O O . LYS A 1 122 ? -63.764 -2.227 49.664 1.00 83.69 122 LYS A O 1
ATOM 962 N N . GLN A 1 123 ? -62.420 -2.395 47.875 1.00 80.38 123 GLN A N 1
ATOM 963 C CA . GLN A 1 123 ? -63.473 -2.348 46.855 1.00 80.38 123 GLN A CA 1
ATOM 964 C C . GLN A 1 123 ? -64.031 -3.738 46.496 1.00 80.38 123 GLN A C 1
ATOM 966 O O . GLN A 1 123 ? -64.931 -3.833 45.667 1.00 80.38 123 GLN A O 1
ATOM 971 N N . THR A 1 124 ? -63.494 -4.814 47.082 1.00 79.19 124 THR A N 1
ATOM 972 C CA . THR A 1 124 ? -63.842 -6.202 46.740 1.00 79.19 124 THR A CA 1
ATOM 973 C C . THR A 1 124 ? -64.800 -6.792 47.778 1.00 79.19 124 THR A C 1
ATOM 975 O O . THR A 1 124 ? -64.568 -6.674 48.982 1.00 79.19 124 THR A O 1
ATOM 978 N N . GLU A 1 125 ? -65.871 -7.451 47.329 1.00 65.44 125 GLU A N 1
ATOM 979 C CA . GLU A 1 125 ? -66.812 -8.141 48.219 1.00 65.44 125 GLU A CA 1
ATOM 980 C C . GLU A 1 125 ? -66.120 -9.315 48.938 1.00 65.44 125 GLU A C 1
ATOM 982 O O . GLU A 1 125 ? -65.458 -10.140 48.311 1.00 65.44 125 GLU A O 1
ATOM 987 N N . GLY A 1 126 ? -66.250 -9.375 50.269 1.00 78.44 126 GLY A N 1
ATOM 988 C CA . GLY A 1 126 ? -65.642 -10.420 51.108 1.00 78.44 126 GLY A CA 1
ATOM 989 C C . GLY A 1 126 ? -64.303 -10.057 51.767 1.00 78.44 126 GLY A C 1
ATOM 990 O O . GLY A 1 126 ? -63.694 -10.912 52.408 1.00 78.44 126 GLY A O 1
ATOM 991 N N . PHE A 1 127 ? -63.834 -8.809 51.656 1.00 83.50 127 PHE A N 1
ATOM 992 C CA . PHE A 1 127 ? -62.601 -8.369 52.316 1.00 83.50 127 PHE A CA 1
ATOM 993 C C . PHE A 1 127 ? -62.794 -8.116 53.821 1.00 83.50 127 PHE A C 1
ATOM 995 O O . PHE A 1 127 ? -63.561 -7.239 54.222 1.00 83.50 127 PHE A O 1
ATOM 1002 N N . SER A 1 128 ? -62.043 -8.836 54.662 1.00 84.81 128 SER A N 1
ATOM 1003 C CA . SER A 1 128 ? -61.947 -8.570 56.101 1.00 84.81 128 SER A CA 1
ATOM 1004 C C . SER A 1 128 ? -60.700 -7.718 56.417 1.00 84.81 128 SER A C 1
ATOM 1006 O O . SER A 1 128 ? -59.569 -8.217 56.389 1.00 84.81 128 SER A O 1
ATOM 1008 N N . PRO A 1 129 ? -60.861 -6.419 56.745 1.00 83.94 129 PRO A N 1
ATOM 1009 C CA . PRO A 1 129 ? -59.730 -5.513 56.967 1.00 83.94 129 PRO A CA 1
ATOM 1010 C C . PRO A 1 129 ? -58.883 -5.907 58.181 1.00 83.94 129 PRO A C 1
ATOM 1012 O O . PRO A 1 129 ? -57.677 -5.668 58.202 1.00 83.94 129 PRO A O 1
ATOM 1015 N N . GLU A 1 130 ? -59.494 -6.533 59.184 1.00 87.12 130 GLU A N 1
ATOM 1016 C CA . GLU A 1 130 ? -58.812 -6.981 60.399 1.00 87.12 130 GLU A CA 1
ATOM 1017 C C . GLU A 1 130 ? -57.873 -8.161 60.128 1.00 87.12 130 GLU A C 1
ATOM 1019 O O . GLU A 1 130 ? -56.717 -8.127 60.550 1.00 87.12 130 GLU A O 1
ATOM 1024 N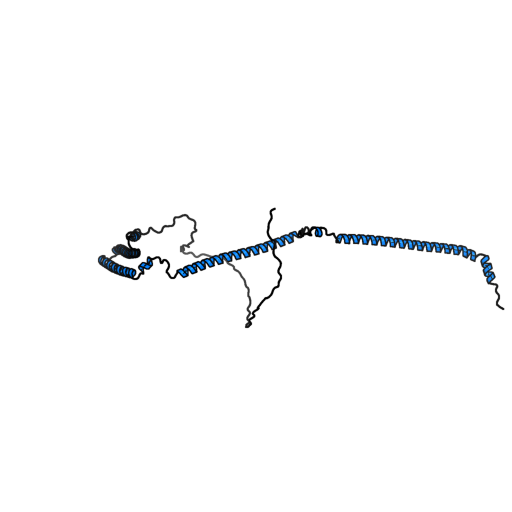 N . ALA A 1 131 ? -58.314 -9.155 59.348 1.00 88.62 131 ALA A N 1
ATOM 1025 C CA . ALA A 1 131 ? -57.473 -10.291 58.971 1.00 88.62 131 ALA A CA 1
ATOM 1026 C C . ALA A 1 131 ? -56.324 -9.859 58.049 1.00 88.62 131 ALA A C 1
ATOM 1028 O O . ALA A 1 131 ? -55.195 -10.323 58.199 1.00 88.62 131 ALA A O 1
ATOM 1029 N N . PHE A 1 132 ? -56.584 -8.923 57.129 1.00 90.75 132 PHE A N 1
ATOM 1030 C CA . PHE A 1 132 ? -55.539 -8.353 56.281 1.00 90.75 132 PHE A CA 1
ATOM 1031 C C . PHE A 1 132 ? -54.475 -7.620 57.105 1.00 90.75 132 PHE A C 1
ATOM 1033 O O . PHE A 1 132 ? -53.288 -7.878 56.926 1.00 90.75 132 PHE A O 1
ATOM 1040 N N . LYS A 1 133 ? -54.879 -6.762 58.051 1.00 90.19 133 LYS A N 1
ATOM 1041 C CA . LYS A 1 133 ? -53.939 -6.075 58.951 1.00 90.19 133 LYS A CA 1
ATOM 1042 C C . LYS A 1 133 ? -53.149 -7.058 59.813 1.00 90.19 133 LYS A C 1
ATOM 1044 O O . LYS A 1 133 ? -51.940 -6.891 59.949 1.00 90.19 133 LYS A O 1
ATOM 1049 N N . ALA A 1 134 ? -53.792 -8.101 60.340 1.00 92.81 134 ALA A N 1
ATOM 1050 C CA . ALA A 1 134 ? -53.108 -9.155 61.088 1.00 92.81 134 ALA A CA 1
ATOM 1051 C C . ALA A 1 134 ? -52.047 -9.871 60.229 1.00 92.81 134 ALA A C 1
ATOM 1053 O O . ALA A 1 134 ? -50.910 -10.039 60.671 1.00 92.81 134 ALA A O 1
ATOM 1054 N N . ASN A 1 135 ? -52.376 -10.202 58.977 1.00 92.06 135 ASN A N 1
ATOM 1055 C CA . ASN A 1 135 ? -51.447 -10.834 58.038 1.00 92.06 135 ASN A CA 1
ATOM 1056 C C . ASN A 1 135 ? -50.291 -9.907 57.640 1.00 92.06 135 ASN A C 1
ATOM 1058 O O . ASN A 1 135 ? -49.140 -10.335 57.645 1.00 92.06 135 ASN A O 1
ATOM 1062 N N . VAL A 1 136 ? -50.565 -8.635 57.335 1.00 93.88 136 VAL A N 1
ATOM 1063 C CA . VAL A 1 136 ? -49.525 -7.643 57.015 1.00 93.88 136 VAL A CA 1
ATOM 1064 C C . VAL A 1 136 ? -48.582 -7.447 58.198 1.00 93.88 136 VAL A C 1
ATOM 1066 O O . VAL A 1 136 ? -47.373 -7.404 57.994 1.00 93.88 136 VAL A O 1
ATOM 1069 N N . ASN A 1 137 ? -49.103 -7.397 59.427 1.00 93.06 137 ASN A N 1
ATOM 1070 C CA . ASN A 1 137 ? -48.278 -7.304 60.631 1.00 93.06 137 ASN A CA 1
ATOM 1071 C C . ASN A 1 137 ? -47.414 -8.561 60.819 1.00 93.06 137 ASN A C 1
ATOM 1073 O O . ASN A 1 137 ? -46.218 -8.435 61.067 1.00 93.06 137 ASN A O 1
ATOM 1077 N N . SER A 1 138 ? -47.975 -9.761 60.620 1.00 95.31 138 SER A N 1
ATOM 1078 C CA . SER A 1 138 ? -47.215 -11.019 60.678 1.00 95.31 138 SER A CA 1
ATOM 1079 C C . SER A 1 138 ? -46.079 -11.049 59.651 1.00 95.31 138 SER A C 1
ATOM 1081 O O . SER A 1 138 ? -44.930 -11.301 60.003 1.00 95.31 138 SER A O 1
ATOM 1083 N N . VAL A 1 139 ? -46.378 -10.738 58.386 1.00 94.62 139 VAL A N 1
ATOM 1084 C CA . VAL A 1 139 ? -45.385 -10.737 57.299 1.00 94.62 139 VAL A CA 1
ATOM 1085 C C . VAL A 1 139 ? -44.368 -9.606 57.473 1.00 94.62 139 VAL A C 1
ATOM 1087 O O . VAL A 1 139 ? -43.198 -9.781 57.144 1.00 94.62 139 VAL A O 1
ATOM 1090 N N . SER A 1 140 ? -44.771 -8.459 58.026 1.00 94.12 140 SER A N 1
ATOM 1091 C CA . SER A 1 140 ? -43.856 -7.361 58.356 1.00 94.12 140 SER A CA 1
ATOM 1092 C C . SER A 1 140 ? -42.842 -7.778 59.425 1.00 94.12 140 SER A C 1
ATOM 1094 O O . SER A 1 140 ? -41.662 -7.450 59.301 1.00 94.12 140 SER A O 1
ATOM 1096 N N . GLU A 1 141 ? -43.266 -8.511 60.458 1.00 94.38 141 GLU A N 1
ATOM 1097 C CA . GLU A 1 141 ? -42.354 -9.046 61.478 1.00 94.38 141 GLU A CA 1
ATOM 1098 C C . GLU A 1 141 ? -41.450 -10.155 60.915 1.00 94.38 141 GLU A C 1
ATOM 1100 O O . GLU A 1 141 ? -40.257 -10.197 61.225 1.00 94.38 141 GLU A O 1
ATOM 1105 N N . ASP A 1 142 ? -41.956 -11.010 60.021 1.00 94.50 142 ASP A N 1
ATOM 1106 C CA . ASP A 1 142 ? -41.131 -11.988 59.298 1.00 94.50 142 ASP A CA 1
ATOM 1107 C C . ASP A 1 142 ? -40.070 -11.307 58.431 1.00 94.50 142 ASP A C 1
ATOM 1109 O O . ASP A 1 142 ? -38.886 -11.634 58.518 1.00 94.50 142 ASP A O 1
ATOM 1113 N N . LEU A 1 143 ? -40.467 -10.311 57.638 1.00 93.69 143 LEU A N 1
ATOM 1114 C CA . LEU A 1 143 ? -39.567 -9.529 56.796 1.00 93.69 143 LEU A CA 1
ATOM 1115 C C . LEU A 1 143 ? -38.494 -8.827 57.634 1.00 93.69 143 LEU A C 1
ATOM 1117 O O . LEU A 1 143 ? -37.322 -8.832 57.263 1.00 93.69 143 LEU A O 1
ATOM 1121 N N . LYS A 1 144 ? -38.862 -8.278 58.794 1.00 94.06 144 LYS A N 1
ATOM 1122 C CA . LYS A 1 144 ? -37.916 -7.671 59.736 1.00 94.06 144 LYS A CA 1
ATOM 1123 C C . LYS A 1 144 ? -36.889 -8.685 60.242 1.00 94.06 144 LYS A C 1
ATOM 1125 O O . LYS A 1 144 ? -35.697 -8.371 60.253 1.00 94.06 144 LYS A O 1
ATOM 1130 N N . ARG A 1 145 ? -37.315 -9.907 60.583 1.00 94.50 145 ARG A N 1
ATOM 1131 C CA . ARG A 1 145 ? -36.411 -11.010 60.959 1.00 94.50 145 ARG A CA 1
ATOM 1132 C C . ARG A 1 145 ? -35.482 -11.408 59.808 1.00 94.50 145 ARG A C 1
ATOM 1134 O O . ARG A 1 145 ? -34.279 -11.554 60.019 1.00 94.50 145 ARG A O 1
ATOM 1141 N N . TYR A 1 146 ? -35.999 -11.517 58.584 1.00 93.38 146 TYR A N 1
ATOM 1142 C CA . TYR A 1 146 ? -35.185 -11.826 57.403 1.00 93.38 146 TYR A CA 1
ATOM 1143 C C . TYR A 1 146 ? -34.177 -10.727 57.072 1.00 93.38 146 TYR A C 1
ATOM 1145 O O . TYR A 1 146 ? -33.032 -11.029 56.755 1.00 93.38 146 TYR A O 1
ATOM 1153 N N . ILE A 1 147 ? -34.559 -9.456 57.184 1.00 93.06 147 ILE A N 1
ATOM 1154 C CA . ILE A 1 147 ? -33.650 -8.327 56.961 1.00 93.06 147 ILE A CA 1
ATOM 1155 C C . ILE A 1 147 ? -32.542 -8.309 58.017 1.00 93.06 147 ILE A C 1
ATOM 1157 O O . ILE A 1 147 ? -31.385 -8.085 57.676 1.00 93.06 147 ILE A O 1
ATOM 1161 N N . GLN A 1 148 ? -32.855 -8.600 59.283 1.00 92.62 148 GLN A N 1
ATOM 1162 C CA . GLN A 1 148 ? -31.830 -8.761 60.319 1.00 92.62 148 GLN A CA 1
ATOM 1163 C C . GLN A 1 148 ? -30.865 -9.905 59.992 1.00 92.62 148 GLN A C 1
ATOM 1165 O O . GLN A 1 148 ? -29.656 -9.730 60.118 1.00 92.62 148 GLN A O 1
ATOM 1170 N N . LYS A 1 149 ? -31.373 -11.037 59.494 1.00 93.81 149 LYS A N 1
ATOM 1171 C CA . LYS A 1 149 ? -30.530 -12.133 59.007 1.00 93.81 149 LYS A CA 1
ATOM 1172 C C . LYS A 1 149 ? -29.641 -11.692 57.835 1.00 93.81 149 LYS A C 1
ATOM 1174 O O . LYS A 1 149 ? -28.440 -11.905 57.880 1.00 93.81 149 LYS A O 1
ATOM 1179 N N . LEU A 1 150 ? -30.191 -10.984 56.847 1.00 89.81 150 LEU A N 1
ATOM 1180 C CA . LEU A 1 150 ? -29.442 -10.447 55.699 1.00 89.81 150 LEU A CA 1
ATOM 1181 C C . LEU A 1 150 ? -28.361 -9.429 56.096 1.00 89.81 150 LEU A C 1
ATOM 1183 O O . LEU A 1 150 ? -27.346 -9.314 55.405 1.00 89.81 150 LEU A O 1
ATOM 1187 N N . LYS A 1 151 ? -28.572 -8.685 57.191 1.00 88.44 151 LYS A N 1
ATOM 1188 C CA . LYS A 1 151 ? -27.545 -7.818 57.788 1.00 88.44 151 LYS A CA 1
ATOM 1189 C C . LYS A 1 151 ? -26.401 -8.635 58.388 1.00 88.44 151 LYS A C 1
ATOM 1191 O O . LYS A 1 151 ? -25.248 -8.288 58.159 1.00 88.44 151 LYS A O 1
ATOM 1196 N N . LEU A 1 152 ? -26.716 -9.697 59.135 1.00 88.88 152 LEU A N 1
ATOM 1197 C CA . LEU A 1 152 ? -25.721 -10.575 59.766 1.00 88.88 152 LEU A CA 1
ATOM 1198 C C . LEU A 1 152 ? -24.935 -11.393 58.733 1.00 88.88 152 LEU A C 1
ATOM 1200 O O . LEU A 1 152 ? -23.719 -11.507 58.847 1.00 88.88 152 LEU A O 1
ATOM 1204 N N . ASP A 1 153 ? -25.611 -11.877 57.690 1.00 88.44 153 ASP A N 1
ATOM 1205 C CA . ASP A 1 153 ? -25.027 -12.662 56.595 1.00 88.44 153 ASP A CA 1
ATOM 1206 C C . ASP A 1 153 ? -24.176 -11.800 55.634 1.00 88.44 153 ASP A C 1
ATOM 1208 O O . ASP A 1 153 ? -23.638 -12.300 54.649 1.00 88.44 153 ASP A O 1
ATOM 1212 N N . GLY A 1 154 ? -24.091 -10.481 55.854 1.00 84.19 154 GLY A N 1
ATOM 1213 C CA . GLY A 1 154 ? -23.293 -9.554 55.041 1.00 84.19 154 GLY A CA 1
ATOM 1214 C C . GLY A 1 154 ? -23.824 -9.307 53.622 1.00 84.19 154 GLY A C 1
ATOM 1215 O O . GLY A 1 154 ? -23.318 -8.432 52.922 1.00 84.19 154 GLY A O 1
ATOM 1216 N N . THR A 1 155 ? -24.887 -9.999 53.202 1.00 87.06 155 THR A N 1
ATOM 1217 C CA . THR A 1 155 ? -25.495 -9.849 51.868 1.00 87.06 155 THR A CA 1
ATOM 1218 C C . THR A 1 155 ? -25.989 -8.423 51.645 1.00 87.06 155 THR A C 1
ATOM 1220 O O . THR A 1 155 ? -25.765 -7.836 50.591 1.00 87.06 155 THR A O 1
ATOM 1223 N N . LEU A 1 156 ? -26.610 -7.828 52.669 1.00 84.50 156 LEU A N 1
ATOM 1224 C CA . LEU A 1 156 ? -27.114 -6.460 52.587 1.00 84.50 156 LEU A CA 1
ATOM 1225 C C . LEU A 1 156 ? -25.984 -5.423 52.496 1.00 84.50 156 LEU A C 1
ATOM 1227 O O . LEU A 1 156 ? -26.120 -4.395 51.836 1.00 84.50 156 LEU A O 1
ATOM 1231 N N . LYS A 1 157 ? -24.859 -5.717 53.154 1.00 86.25 157 LYS A N 1
ATOM 1232 C CA . LYS A 1 157 ? -23.643 -4.905 53.130 1.00 86.25 157 LYS A CA 1
ATOM 1233 C C . LYS A 1 157 ? -22.983 -4.950 51.748 1.00 86.25 157 LYS A C 1
ATOM 1235 O O . LYS A 1 157 ? -22.648 -3.898 51.219 1.00 86.25 157 LYS A O 1
ATOM 1240 N N . SER A 1 158 ? -22.968 -6.116 51.101 1.00 82.25 158 SER A N 1
ATOM 1241 C CA . SER A 1 158 ? -22.476 -6.296 49.726 1.00 82.25 158 SER A CA 1
ATOM 1242 C C . SER A 1 158 ? -23.260 -5.523 48.656 1.00 82.25 158 SER A C 1
ATOM 1244 O O . SER A 1 158 ? -22.713 -5.267 47.590 1.00 82.25 158 SER A O 1
ATOM 1246 N N . CYS A 1 159 ? -24.532 -5.177 48.885 1.00 81.25 159 CYS A N 1
ATOM 1247 C CA . CYS A 1 159 ? -25.311 -4.367 47.936 1.00 81.25 159 CYS A CA 1
ATOM 1248 C C . CYS A 1 159 ? -24.987 -2.869 48.016 1.00 81.25 159 CYS A C 1
ATOM 1250 O O . CYS A 1 159 ? -25.248 -2.127 47.071 1.00 81.25 159 CYS A O 1
ATOM 1252 N N . VAL A 1 160 ? -24.503 -2.430 49.176 1.00 80.81 160 VAL A N 1
ATOM 1253 C CA . VAL A 1 160 ? -24.246 -1.027 49.510 1.00 80.81 160 VAL A CA 1
ATOM 1254 C C . VAL A 1 160 ? -22.783 -0.686 49.284 1.00 80.81 160 VAL A C 1
ATOM 1256 O O . VAL A 1 160 ? -22.462 0.349 48.704 1.00 80.81 160 VAL A O 1
ATOM 1259 N N . GLU A 1 161 ? -21.894 -1.588 49.687 1.00 81.62 161 GLU A N 1
ATOM 1260 C CA . GLU A 1 161 ? -20.493 -1.510 49.329 1.00 81.62 161 GLU A CA 1
ATOM 1261 C C . GLU A 1 161 ? -20.391 -1.673 47.816 1.00 81.62 161 GLU A C 1
ATOM 1263 O O . GLU A 1 161 ? -20.496 -2.772 47.268 1.00 81.62 161 GLU A O 1
ATOM 1268 N N . LYS A 1 162 ? -20.153 -0.555 47.120 1.00 62.72 162 LYS A N 1
ATOM 1269 C CA . LYS A 1 162 ? -19.422 -0.622 45.860 1.00 62.72 162 LYS A CA 1
ATOM 1270 C C . LYS A 1 162 ? -18.186 -1.431 46.173 1.00 62.72 162 LYS A C 1
ATOM 1272 O O . LYS A 1 162 ? -17.391 -1.024 47.015 1.00 62.72 162 LYS A O 1
ATOM 1277 N N . THR A 1 163 ? -18.072 -2.589 45.548 1.00 52.41 163 THR A N 1
ATOM 1278 C CA . THR A 1 163 ? -16.890 -3.424 45.651 1.00 52.41 163 THR A CA 1
ATOM 1279 C C . THR A 1 163 ? -15.745 -2.630 45.027 1.00 52.41 163 THR A C 1
ATOM 1281 O O . THR A 1 163 ? -15.467 -2.741 43.836 1.00 52.41 163 THR A O 1
ATOM 1284 N N . GLU A 1 164 ? -15.127 -1.743 45.805 1.00 50.34 164 GLU A N 1
ATOM 1285 C CA . GLU A 1 164 ? -13.841 -1.163 45.475 1.00 50.34 164 GLU A CA 1
ATOM 1286 C C . GLU A 1 164 ? -12.843 -2.319 45.540 1.00 50.34 164 GLU A C 1
ATOM 1288 O O . GLU A 1 164 ? -12.365 -2.719 46.595 1.00 50.34 164 GLU A O 1
ATOM 1293 N N . GLY A 1 165 ? -12.607 -2.931 44.382 1.00 49.34 165 GLY A N 1
ATOM 1294 C CA . GLY A 1 165 ? -11.348 -3.608 44.102 1.00 49.34 165 GLY A CA 1
ATOM 1295 C C . GLY A 1 165 ? -11.226 -5.100 44.401 1.00 49.34 165 GLY A C 1
ATOM 1296 O O . GLY A 1 165 ? -10.152 -5.629 44.147 1.00 49.34 165 GLY A O 1
ATOM 1297 N N . VAL A 1 166 ? -12.254 -5.819 44.869 1.00 48.28 166 VAL A N 1
ATOM 1298 C CA . VAL A 1 166 ? -12.162 -7.293 45.014 1.00 48.28 166 VAL A CA 1
ATOM 1299 C C . VAL A 1 166 ? -13.475 -7.977 44.629 1.00 48.28 166 VAL A C 1
ATOM 1301 O O . VAL A 1 166 ? -14.161 -8.594 45.436 1.00 48.28 166 VAL A O 1
ATOM 1304 N N . SER A 1 167 ? -13.845 -7.856 43.360 1.00 46.88 167 SER A N 1
ATOM 1305 C CA . SER A 1 167 ? -14.621 -8.900 42.690 1.00 46.88 167 SER A CA 1
ATOM 1306 C C . SER A 1 167 ? -13.680 -9.572 41.698 1.00 46.88 167 SER A C 1
ATOM 1308 O O . SER A 1 167 ? -12.703 -8.962 41.263 1.00 46.88 167 SER A O 1
ATOM 1310 N N . SER A 1 168 ? -13.944 -10.825 41.356 1.00 51.84 168 SER A N 1
ATOM 1311 C CA . SER A 1 168 ? -13.159 -11.684 40.460 1.00 51.84 168 SER A CA 1
ATOM 1312 C C . SER A 1 168 ? -12.900 -11.133 39.041 1.00 51.84 168 SER A C 1
ATOM 1314 O O . SER A 1 168 ? -12.397 -11.862 38.189 1.00 51.84 168 SER A O 1
ATOM 1316 N N . ASP A 1 169 ? -13.199 -9.858 38.797 1.00 52.12 169 ASP A N 1
ATOM 1317 C CA . ASP A 1 169 ? -13.158 -9.181 37.516 1.00 52.12 169 ASP A CA 1
ATOM 1318 C C . ASP A 1 169 ? -11.941 -8.266 37.314 1.00 52.12 169 ASP A C 1
ATOM 1320 O O . ASP A 1 169 ? -11.738 -7.865 36.177 1.00 52.12 169 ASP A O 1
ATOM 1324 N N . SER A 1 170 ? -11.085 -7.958 38.304 1.00 57.75 170 SER A N 1
ATOM 1325 C CA . SER A 1 170 ? -9.953 -7.026 38.059 1.00 57.75 170 SER A CA 1
ATOM 1326 C C . SER A 1 170 ? -8.943 -7.571 37.036 1.00 57.75 170 SER A C 1
ATOM 1328 O O . SER A 1 170 ? -8.554 -6.863 36.114 1.00 57.75 170 SER A O 1
ATOM 1330 N N . VAL A 1 171 ? -8.596 -8.861 37.122 1.00 59.00 171 VAL A N 1
ATOM 1331 C CA . VAL A 1 171 ? -7.751 -9.548 36.124 1.00 59.00 171 VAL A CA 1
ATOM 1332 C C . VAL A 1 171 ? -8.462 -9.628 34.768 1.00 59.00 171 VAL A C 1
ATOM 1334 O O . VAL A 1 171 ? -7.834 -9.534 33.711 1.00 59.00 171 VAL A O 1
ATOM 1337 N N . SER A 1 172 ? -9.788 -9.785 34.774 1.00 70.25 172 SER A N 1
ATOM 1338 C CA . SER A 1 172 ? -10.579 -9.815 33.543 1.00 70.25 172 SER A CA 1
ATOM 1339 C C . SER A 1 172 ? -10.683 -8.429 32.896 1.00 70.25 172 SER A C 1
ATOM 1341 O O . SER A 1 172 ? -10.602 -8.320 31.680 1.00 70.25 172 SER A O 1
ATOM 1343 N N . ASP A 1 173 ? -10.768 -7.361 33.686 1.00 79.88 173 ASP A N 1
ATOM 1344 C CA . ASP A 1 173 ? -10.869 -5.987 33.203 1.00 79.88 173 ASP A CA 1
ATOM 1345 C C . ASP A 1 173 ? -9.509 -5.483 32.712 1.00 79.88 173 ASP A C 1
ATOM 1347 O O . ASP A 1 173 ? -9.425 -4.902 31.632 1.00 79.88 173 ASP A O 1
ATOM 1351 N N . GLU A 1 174 ? -8.416 -5.816 33.408 1.00 86.25 174 GLU A N 1
ATOM 1352 C CA . GLU A 1 174 ? -7.049 -5.556 32.940 1.00 86.25 174 GLU A CA 1
ATOM 1353 C C . GLU A 1 174 ? -6.732 -6.312 31.643 1.00 86.25 174 GLU A C 1
ATOM 1355 O O . GLU A 1 174 ? -6.208 -5.724 30.695 1.00 86.25 174 GLU A O 1
ATOM 1360 N N . SER A 1 175 ? -7.089 -7.598 31.544 1.00 85.06 175 SER A N 1
ATOM 1361 C CA . SER A 1 175 ? -6.889 -8.369 30.307 1.00 85.06 175 SER A CA 1
ATOM 1362 C C . SER A 1 175 ? -7.784 -7.882 29.162 1.00 85.06 175 SER A C 1
ATOM 1364 O O . SER A 1 175 ? -7.336 -7.819 28.015 1.00 85.06 175 SER A O 1
ATOM 1366 N N . VAL A 1 176 ? -9.015 -7.450 29.451 1.00 89.88 176 VAL A N 1
ATOM 1367 C CA . VAL A 1 176 ? -9.898 -6.800 28.472 1.00 89.88 176 VAL A CA 1
ATOM 1368 C C . VAL A 1 176 ? -9.340 -5.440 28.044 1.00 89.88 176 VAL A C 1
ATOM 1370 O O . VAL A 1 176 ? -9.421 -5.099 26.862 1.00 89.88 176 VAL A O 1
ATOM 1373 N N . ALA A 1 177 ? -8.750 -4.663 28.953 1.00 91.88 177 ALA A N 1
ATOM 1374 C CA . ALA A 1 177 ? -8.098 -3.397 28.636 1.00 91.88 177 ALA A CA 1
ATOM 1375 C C . ALA A 1 177 ? -6.865 -3.609 27.743 1.00 91.88 177 ALA A C 1
ATOM 1377 O O . ALA A 1 177 ? -6.744 -2.952 26.708 1.00 91.88 177 ALA A O 1
ATOM 1378 N N . GLN A 1 178 ? -6.016 -4.589 28.062 1.00 95.38 178 GLN A N 1
ATOM 1379 C CA . GLN A 1 178 ? -4.877 -4.969 27.221 1.00 95.38 178 GLN A CA 1
ATOM 1380 C C . GLN A 1 178 ? -5.331 -5.462 25.843 1.00 95.38 178 GLN A C 1
ATOM 1382 O O . GLN A 1 178 ? -4.786 -5.036 24.828 1.00 95.38 178 GLN A O 1
ATOM 1387 N N . ALA A 1 179 ? -6.365 -6.306 25.770 1.00 95.94 179 ALA A N 1
ATOM 1388 C CA . ALA A 1 179 ? -6.915 -6.771 24.499 1.00 95.94 179 ALA A CA 1
ATOM 1389 C C . ALA A 1 179 ? -7.436 -5.608 23.643 1.00 95.94 179 ALA A C 1
ATOM 1391 O O . ALA A 1 179 ? -7.172 -5.565 22.442 1.00 95.94 179 ALA A O 1
ATOM 1392 N N . LYS A 1 180 ? -8.124 -4.630 24.248 1.00 96.75 180 LYS A N 1
ATOM 1393 C CA . LYS A 1 180 ? -8.559 -3.406 23.554 1.00 96.75 180 LYS A CA 1
ATOM 1394 C C . LYS A 1 180 ? -7.372 -2.607 23.019 1.00 96.75 180 LYS A C 1
ATOM 1396 O O . LYS A 1 180 ? -7.440 -2.111 21.897 1.00 96.75 180 LYS A O 1
ATOM 1401 N N . GLU A 1 181 ? -6.287 -2.509 23.781 1.00 97.06 181 GLU A N 1
ATOM 1402 C CA . GLU A 1 181 ? -5.075 -1.817 23.348 1.00 97.06 181 GLU A CA 1
ATOM 1403 C C . GLU A 1 181 ? -4.378 -2.547 22.192 1.00 97.06 181 GLU A C 1
ATOM 1405 O O . GLU A 1 181 ? -4.022 -1.918 21.197 1.00 97.06 181 GLU A O 1
ATOM 1410 N N . TYR A 1 182 ? -4.250 -3.876 22.263 1.00 97.50 182 TYR A N 1
ATOM 1411 C CA . TYR A 1 182 ? -3.718 -4.679 21.160 1.00 97.50 182 TYR A CA 1
ATOM 1412 C C . TYR A 1 182 ? -4.580 -4.555 19.906 1.00 97.50 182 TYR A C 1
ATOM 1414 O O . TYR A 1 182 ? -4.040 -4.361 18.823 1.00 97.50 182 TYR A O 1
ATOM 1422 N N . ILE A 1 183 ? -5.909 -4.601 20.035 1.00 97.88 183 ILE A N 1
ATOM 1423 C CA . ILE A 1 183 ? -6.824 -4.381 18.908 1.00 97.88 183 ILE A CA 1
ATOM 1424 C C . ILE A 1 183 ? -6.593 -2.995 18.300 1.00 97.88 183 ILE A C 1
ATOM 1426 O O . ILE A 1 183 ? -6.508 -2.875 17.079 1.00 97.88 183 ILE A O 1
ATOM 1430 N N . ALA A 1 184 ? -6.444 -1.956 19.127 1.00 97.81 184 ALA A N 1
ATOM 1431 C CA . ALA A 1 184 ? -6.154 -0.611 18.645 1.00 97.81 184 ALA A CA 1
ATOM 1432 C C . ALA A 1 184 ? -4.805 -0.554 17.907 1.00 97.81 184 ALA A C 1
ATOM 1434 O O . ALA A 1 184 ? -4.758 -0.060 16.779 1.00 97.81 184 ALA A O 1
ATOM 1435 N N . ARG A 1 185 ? -3.738 -1.132 18.478 1.00 98.31 185 ARG A N 1
ATOM 1436 C CA . ARG A 1 185 ? -2.410 -1.211 17.847 1.00 98.31 185 ARG A CA 1
ATOM 1437 C C . ARG A 1 185 ? -2.454 -1.961 16.515 1.00 98.31 185 ARG A C 1
ATOM 1439 O O . ARG A 1 185 ? -2.025 -1.408 15.506 1.00 98.31 185 ARG A O 1
ATOM 1446 N N . PHE A 1 186 ? -3.049 -3.154 16.478 1.00 98.12 186 PHE A N 1
ATOM 1447 C CA . PHE A 1 186 ? -3.193 -3.930 15.244 1.00 98.12 186 PHE A CA 1
ATOM 1448 C C . PHE A 1 186 ? -4.038 -3.202 14.201 1.00 98.12 186 PHE A C 1
ATOM 1450 O O . PHE A 1 186 ? -3.707 -3.236 13.020 1.00 98.12 186 PHE A O 1
ATOM 1457 N N . SER A 1 187 ? -5.101 -2.505 14.608 1.00 97.94 187 SER A N 1
ATOM 1458 C CA . SER A 1 187 ? -5.918 -1.731 13.670 1.00 97.94 187 SER A CA 1
ATOM 1459 C C . SER A 1 187 ? -5.141 -0.570 13.040 1.00 97.94 187 SER A C 1
ATOM 1461 O O . SER A 1 187 ? -5.273 -0.334 11.840 1.00 97.94 187 SER A O 1
ATOM 1463 N N . ALA A 1 188 ? -4.289 0.111 13.813 1.00 98.12 188 ALA A N 1
ATOM 1464 C CA . ALA A 1 188 ? -3.425 1.174 13.309 1.00 98.12 188 ALA A CA 1
ATOM 1465 C C . ALA A 1 188 ? -2.334 0.624 12.379 1.00 98.12 188 ALA A C 1
ATOM 1467 O O . ALA A 1 188 ? -2.065 1.207 11.330 1.00 98.12 188 ALA A O 1
ATOM 1468 N N . GLU A 1 189 ? -1.750 -0.524 12.722 1.00 98.50 189 GLU A N 1
ATOM 1469 C CA . GLU A 1 189 ? -0.762 -1.197 11.883 1.00 98.50 189 GLU A CA 1
ATOM 1470 C C . GLU A 1 189 ? -1.372 -1.665 10.553 1.00 98.50 189 GLU A C 1
ATOM 1472 O O . GLU A 1 189 ? -0.810 -1.387 9.495 1.00 98.50 189 GLU A O 1
ATOM 1477 N N . CYS A 1 190 ? -2.561 -2.278 10.572 1.00 97.94 190 CYS A N 1
ATOM 1478 C CA . CYS A 1 190 ? -3.282 -2.653 9.350 1.00 97.94 190 CYS A CA 1
ATOM 1479 C C . CYS A 1 190 ? -3.514 -1.434 8.444 1.00 97.94 190 CYS A C 1
ATOM 1481 O O . CYS A 1 190 ? -3.230 -1.486 7.251 1.00 97.94 190 CYS A O 1
ATOM 1483 N N . GLN A 1 191 ? -3.944 -0.304 9.016 1.00 98.06 191 GLN A N 1
ATOM 1484 C CA . GLN A 1 191 ? -4.122 0.937 8.257 1.00 98.06 191 GLN A CA 1
ATOM 1485 C C . GLN A 1 191 ? -2.803 1.473 7.682 1.00 98.06 191 GLN A C 1
ATOM 1487 O O . GLN A 1 191 ? -2.793 2.001 6.569 1.00 98.06 191 GLN A O 1
ATOM 1492 N N . ALA A 1 192 ? -1.690 1.358 8.411 1.00 98.31 192 ALA A N 1
ATOM 1493 C CA . ALA A 1 192 ? -0.376 1.764 7.919 1.00 98.31 192 ALA A CA 1
ATOM 1494 C C . ALA A 1 192 ? 0.078 0.893 6.735 1.00 98.31 192 ALA A C 1
ATOM 1496 O O . ALA A 1 192 ? 0.566 1.430 5.736 1.00 98.31 192 ALA A O 1
ATOM 1497 N N . TRP A 1 193 ? -0.141 -0.423 6.809 1.00 98.56 193 TRP A N 1
ATOM 1498 C CA . TRP A 1 193 ? 0.133 -1.353 5.712 1.00 98.56 193 TRP A CA 1
ATOM 1499 C C . TRP A 1 193 ? -0.745 -1.085 4.489 1.00 98.56 193 TRP A C 1
ATOM 1501 O O . TRP A 1 193 ? -0.224 -1.029 3.375 1.00 98.56 193 TRP A O 1
ATOM 1511 N N . ASP A 1 194 ? -2.040 -0.825 4.681 1.00 98.44 194 ASP A N 1
ATOM 1512 C CA . ASP A 1 194 ? -2.951 -0.467 3.589 1.00 98.44 194 ASP A CA 1
ATOM 1513 C C . ASP A 1 194 ? -2.506 0.822 2.882 1.00 98.44 194 ASP A C 1
ATOM 1515 O O . ASP A 1 194 ? -2.486 0.900 1.651 1.00 98.44 194 ASP A O 1
ATOM 1519 N N . GLN A 1 195 ? -2.087 1.835 3.646 1.00 98.19 195 GLN A N 1
ATOM 1520 C CA . GLN A 1 195 ? -1.543 3.072 3.082 1.00 98.19 195 GLN A CA 1
ATOM 1521 C C . GLN A 1 195 ? -0.239 2.830 2.321 1.00 98.19 195 GLN A C 1
ATOM 1523 O O . GLN A 1 195 ? -0.034 3.407 1.253 1.00 98.19 195 GLN A O 1
ATOM 1528 N N . LEU A 1 196 ? 0.659 2.005 2.862 1.00 98.38 196 LEU A N 1
ATOM 1529 C CA . LEU A 1 196 ? 1.923 1.678 2.213 1.00 98.38 196 LEU A CA 1
ATOM 1530 C C . LEU A 1 196 ? 1.686 0.968 0.877 1.00 98.38 196 LEU A C 1
ATOM 1532 O O . LEU A 1 196 ? 2.255 1.366 -0.139 1.00 98.38 196 LEU A O 1
ATOM 1536 N N . LEU A 1 197 ? 0.791 -0.020 0.861 1.00 98.31 197 LEU A N 1
ATOM 1537 C CA . LEU A 1 197 ? 0.400 -0.743 -0.344 1.00 98.31 197 LEU A CA 1
ATOM 1538 C C . LEU A 1 197 ? -0.155 0.211 -1.411 1.00 98.31 197 LEU A C 1
ATOM 1540 O O . LEU A 1 197 ? 0.284 0.174 -2.560 1.00 98.31 197 LEU A O 1
ATOM 1544 N N . GLN A 1 198 ? -1.057 1.117 -1.024 1.00 98.12 198 GLN A N 1
ATOM 1545 C CA . GLN A 1 198 ? -1.604 2.121 -1.939 1.00 98.12 198 GLN A CA 1
ATOM 1546 C C . GLN A 1 198 ? -0.528 3.067 -2.486 1.00 98.12 198 GLN A C 1
ATOM 1548 O O . GLN A 1 198 ? -0.594 3.442 -3.655 1.00 98.12 198 GLN A O 1
ATOM 1553 N N . ARG A 1 199 ? 0.470 3.457 -1.678 1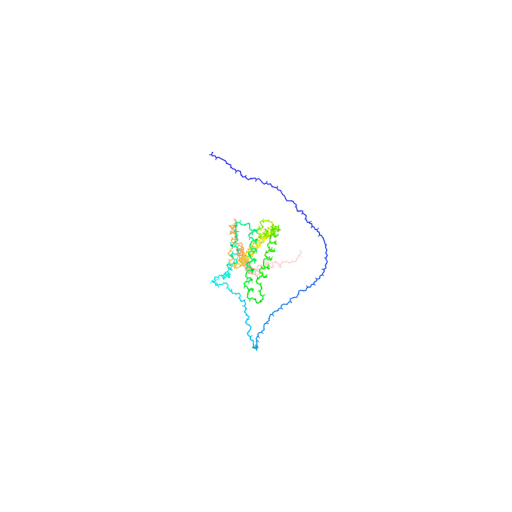.00 98.06 199 ARG A N 1
ATOM 1554 C CA . ARG A 1 199 ? 1.588 4.295 -2.148 1.00 98.06 199 ARG A CA 1
ATOM 1555 C C . ARG A 1 199 ? 2.418 3.578 -3.207 1.00 98.06 199 ARG A C 1
ATOM 1557 O O . ARG A 1 199 ? 2.702 4.177 -4.237 1.00 98.06 199 ARG A O 1
ATOM 1564 N N . TYR A 1 200 ? 2.766 2.311 -2.986 1.00 97.88 200 TYR A N 1
ATOM 1565 C CA . TYR A 1 200 ? 3.521 1.538 -3.976 1.00 97.88 200 TYR A CA 1
ATOM 1566 C C . TYR A 1 200 ? 2.726 1.299 -5.259 1.00 97.88 200 TYR A C 1
ATOM 1568 O O . TYR A 1 200 ? 3.291 1.412 -6.342 1.00 97.88 200 TYR A O 1
ATOM 1576 N N . GLN A 1 201 ? 1.425 1.021 -5.155 1.00 97.94 201 GLN A N 1
ATOM 1577 C CA . GLN A 1 201 ? 0.558 0.880 -6.328 1.00 97.94 201 GLN A CA 1
ATOM 1578 C C . GLN A 1 201 ? 0.496 2.175 -7.139 1.00 97.94 201 GLN A C 1
ATOM 1580 O O . GLN A 1 201 ? 0.766 2.149 -8.335 1.00 97.94 201 GLN A O 1
ATOM 1585 N N . LYS A 1 202 ? 0.241 3.315 -6.484 1.00 97.62 202 LYS A N 1
ATOM 1586 C CA . LYS A 1 202 ? 0.246 4.626 -7.149 1.00 97.62 202 LYS A CA 1
ATOM 1587 C C . LYS A 1 202 ? 1.598 4.946 -7.774 1.00 97.62 202 LYS A C 1
ATOM 1589 O O . LYS A 1 202 ? 1.640 5.336 -8.930 1.00 97.62 202 LYS A O 1
ATOM 1594 N N . GLY A 1 203 ? 2.697 4.720 -7.055 1.00 97.75 203 GLY A N 1
ATOM 1595 C CA . GLY A 1 203 ? 4.040 4.930 -7.595 1.00 97.75 203 GLY A CA 1
ATOM 1596 C C . GLY A 1 203 ? 4.322 4.053 -8.819 1.00 97.75 203 GLY A C 1
ATOM 1597 O O . GLY A 1 203 ? 4.900 4.521 -9.794 1.00 97.75 203 GLY A O 1
ATOM 1598 N N . ALA A 1 204 ? 3.868 2.797 -8.818 1.00 95.44 204 ALA A N 1
ATOM 1599 C CA . ALA A 1 204 ? 3.991 1.909 -9.972 1.00 95.44 204 ALA A CA 1
ATOM 1600 C C . ALA A 1 204 ? 3.141 2.371 -11.170 1.00 95.44 204 ALA A C 1
ATOM 1602 O O . ALA A 1 204 ? 3.607 2.324 -12.312 1.00 95.44 204 ALA A O 1
ATOM 1603 N N . GLU A 1 205 ? 1.918 2.843 -10.926 1.00 96.19 205 GLU A N 1
ATOM 1604 C CA . GLU A 1 205 ? 1.046 3.428 -11.952 1.00 96.19 205 GLU A CA 1
ATOM 1605 C C . GLU A 1 205 ? 1.629 4.729 -12.520 1.00 96.19 205 GLU A C 1
ATOM 1607 O O . GLU A 1 205 ? 1.629 4.923 -13.734 1.00 96.19 205 GLU A O 1
ATOM 1612 N N . GLU A 1 206 ? 2.188 5.592 -11.671 1.00 95.69 206 GLU A N 1
ATOM 1613 C CA . GLU A 1 206 ? 2.854 6.837 -12.063 1.00 95.69 206 GLU A CA 1
ATOM 1614 C C . GLU A 1 206 ? 4.109 6.569 -12.895 1.00 95.69 206 GLU A C 1
ATOM 1616 O O . GLU A 1 206 ? 4.257 7.159 -13.962 1.00 95.69 206 GLU A O 1
ATOM 1621 N N . MET A 1 207 ? 4.970 5.634 -12.480 1.00 91.62 207 MET A N 1
ATOM 1622 C CA . MET A 1 207 ? 6.129 5.218 -13.281 1.00 91.62 207 MET A CA 1
ATOM 1623 C C . MET A 1 207 ? 5.703 4.628 -14.630 1.00 91.62 207 MET A C 1
ATOM 1625 O O . MET A 1 207 ? 6.328 4.898 -15.653 1.00 91.62 207 MET A O 1
ATOM 1629 N N . SER A 1 208 ? 4.616 3.851 -14.657 1.00 91.69 208 SER A N 1
ATOM 1630 C CA . SER A 1 208 ? 4.069 3.308 -15.907 1.00 91.69 208 SER A CA 1
ATOM 1631 C C . SER A 1 208 ? 3.543 4.419 -16.815 1.00 91.69 208 SER A C 1
ATOM 1633 O O . SER A 1 208 ? 3.807 4.414 -18.014 1.00 91.69 208 SER A O 1
ATOM 1635 N N . ARG A 1 209 ? 2.847 5.407 -16.247 1.00 93.31 209 ARG A N 1
ATOM 1636 C CA . ARG A 1 209 ? 2.373 6.583 -16.976 1.00 93.31 209 ARG A CA 1
ATOM 1637 C C . ARG A 1 209 ? 3.535 7.410 -17.525 1.00 93.31 209 ARG A C 1
ATOM 1639 O O . ARG A 1 209 ? 3.496 7.769 -18.695 1.00 93.31 209 ARG A O 1
ATOM 1646 N N . GLN A 1 210 ? 4.569 7.660 -16.724 1.00 89.81 210 GLN A N 1
ATOM 1647 C CA . GLN A 1 210 ? 5.785 8.352 -17.162 1.00 89.81 210 GLN A CA 1
ATOM 1648 C C . GLN A 1 210 ? 6.470 7.604 -18.307 1.00 89.81 210 GLN A C 1
ATOM 1650 O O . GLN A 1 210 ? 6.878 8.223 -19.282 1.00 89.81 210 GLN A O 1
ATOM 1655 N N . LEU A 1 211 ? 6.553 6.273 -18.232 1.00 88.69 211 LEU A N 1
ATOM 1656 C CA . LEU A 1 211 ? 7.109 5.459 -19.309 1.00 88.69 211 LEU A CA 1
ATOM 1657 C C . LEU A 1 211 ? 6.297 5.589 -20.607 1.00 88.69 211 LEU A C 1
ATOM 1659 O O . LEU A 1 211 ? 6.888 5.720 -21.678 1.00 88.69 211 LEU A O 1
ATOM 1663 N N . GLU A 1 212 ? 4.965 5.552 -20.534 1.00 87.75 212 GLU A N 1
ATOM 1664 C CA . GLU A 1 212 ? 4.109 5.765 -21.708 1.00 87.75 212 GLU A CA 1
ATOM 1665 C C . GLU A 1 212 ? 4.244 7.191 -22.261 1.00 87.75 212 GLU A C 1
ATOM 1667 O O . GLU A 1 212 ? 4.389 7.358 -23.470 1.00 87.75 212 GLU A O 1
ATOM 1672 N N . GLU A 1 213 ? 4.314 8.210 -21.399 1.00 86.31 213 GLU A N 1
ATOM 1673 C CA . GLU A 1 213 ? 4.594 9.595 -21.798 1.00 86.31 213 GLU A CA 1
ATOM 1674 C C . GLU A 1 213 ? 5.961 9.702 -22.506 1.00 86.31 213 GLU A C 1
ATOM 1676 O O . GLU A 1 213 ? 6.054 10.277 -23.594 1.00 86.31 213 GLU A O 1
ATOM 1681 N N . CYS A 1 214 ? 7.011 9.061 -21.979 1.00 77.25 214 CYS A N 1
ATOM 1682 C CA . CYS A 1 214 ? 8.319 8.974 -22.632 1.00 77.25 214 CYS A CA 1
ATOM 1683 C C . CYS A 1 214 ? 8.250 8.270 -23.993 1.00 77.25 214 CYS A C 1
ATOM 1685 O O . CYS A 1 214 ? 8.877 8.741 -24.935 1.00 77.25 214 CYS A O 1
ATOM 1687 N N . LYS A 1 215 ? 7.481 7.183 -24.138 1.00 79.06 215 LYS A N 1
ATOM 1688 C CA . LYS A 1 215 ? 7.293 6.508 -25.437 1.00 79.06 215 LYS A CA 1
ATOM 1689 C C . LYS A 1 215 ? 6.567 7.397 -26.441 1.00 79.06 215 LYS A C 1
ATOM 1691 O O . LYS A 1 215 ? 6.957 7.430 -27.605 1.00 79.06 215 LYS A O 1
ATOM 1696 N N . THR A 1 216 ? 5.543 8.134 -26.009 1.00 78.12 216 THR A N 1
ATOM 1697 C CA . THR A 1 216 ? 4.828 9.076 -26.883 1.00 78.12 216 THR A CA 1
ATOM 1698 C C . THR A 1 216 ? 5.702 10.262 -27.296 1.00 78.12 216 THR A C 1
ATOM 1700 O O . THR A 1 216 ? 5.628 10.701 -28.441 1.00 78.12 216 THR A O 1
ATOM 1703 N N . ASN A 1 217 ? 6.593 10.719 -26.410 1.00 68.44 217 ASN A N 1
ATOM 1704 C CA . ASN A 1 217 ? 7.528 11.817 -26.668 1.00 68.44 217 ASN A CA 1
ATOM 1705 C C . ASN A 1 217 ? 8.830 11.363 -27.359 1.00 68.44 217 ASN A C 1
ATOM 1707 O O . ASN A 1 217 ? 9.546 12.196 -27.910 1.00 68.44 217 ASN A O 1
ATOM 1711 N N . ALA A 1 218 ? 9.125 10.058 -27.410 1.00 58.22 218 ALA A N 1
ATOM 1712 C CA . ALA A 1 218 ? 10.306 9.502 -28.080 1.00 58.22 218 ALA A CA 1
ATOM 1713 C C . ALA A 1 218 ? 10.333 9.778 -29.597 1.00 58.22 218 ALA A C 1
ATOM 1715 O O . ALA A 1 218 ? 11.396 9.737 -30.209 1.00 58.22 218 ALA A O 1
ATOM 1716 N N . GLY A 1 219 ? 9.184 10.097 -30.207 1.00 55.12 219 GLY A N 1
ATOM 1717 C CA . GLY A 1 219 ? 9.102 10.540 -31.603 1.00 55.12 219 GLY A CA 1
ATOM 1718 C C . GLY A 1 219 ? 9.594 11.976 -31.846 1.00 55.12 219 GLY A C 1
ATOM 1719 O O . GLY A 1 219 ? 9.881 12.325 -32.987 1.00 55.12 219 GLY A O 1
ATOM 1720 N N . GLN A 1 220 ? 9.724 12.794 -30.795 1.00 49.94 220 GLN A N 1
ATOM 1721 C CA . GLN A 1 220 ? 10.301 14.145 -30.828 1.00 49.94 220 GLN A CA 1
ATOM 1722 C C . GLN A 1 220 ? 11.613 14.218 -30.034 1.00 49.94 220 GLN A C 1
ATOM 1724 O O . GLN A 1 220 ? 11.894 15.218 -29.378 1.00 49.94 220 GLN A O 1
ATOM 1729 N N . ALA A 1 221 ? 12.406 13.143 -30.050 1.00 49.22 221 ALA A N 1
ATOM 1730 C CA . ALA A 1 221 ? 13.647 13.062 -29.293 1.00 49.22 221 ALA A CA 1
ATOM 1731 C C . ALA A 1 221 ? 14.705 14.044 -29.828 1.00 49.22 221 ALA A C 1
ATOM 1733 O O . ALA A 1 221 ? 15.524 13.721 -30.689 1.00 49.22 221 ALA A O 1
ATOM 1734 N N . GLU A 1 222 ? 14.697 15.247 -29.262 1.00 49.56 222 GLU A N 1
ATOM 1735 C CA . GLU A 1 222 ? 15.898 16.039 -29.041 1.00 49.56 222 GLU A CA 1
ATOM 1736 C C . GLU A 1 222 ? 16.976 15.119 -28.426 1.00 49.56 222 GLU A C 1
ATOM 1738 O O . GLU A 1 222 ? 16.649 14.306 -27.549 1.00 49.56 222 GLU A O 1
ATOM 1743 N N . PRO A 1 223 ? 18.233 15.152 -28.907 1.00 55.25 223 PRO A N 1
ATOM 1744 C CA . PRO A 1 223 ? 19.265 14.242 -28.435 1.00 55.25 223 PRO A CA 1
ATOM 1745 C C . PRO A 1 223 ? 19.380 14.300 -26.914 1.00 55.25 223 PRO A C 1
ATOM 1747 O O . PRO A 1 223 ? 19.550 15.368 -26.334 1.00 55.25 223 PRO A O 1
ATOM 1750 N N . LEU A 1 224 ? 19.265 13.124 -26.296 1.00 55.06 224 LEU A N 1
ATOM 1751 C CA . LEU A 1 224 ? 19.329 12.870 -24.861 1.00 55.06 224 LEU A CA 1
ATOM 1752 C C . LEU A 1 224 ? 20.393 13.731 -24.158 1.00 55.06 224 LEU A C 1
ATOM 1754 O O . LEU A 1 224 ? 21.551 13.335 -24.040 1.00 55.06 224 LEU A O 1
ATOM 1758 N N . ASN A 1 225 ? 19.948 14.827 -23.543 1.00 52.66 225 ASN A N 1
ATOM 1759 C CA . ASN A 1 225 ? 20.671 15.559 -22.497 1.00 52.66 225 ASN A CA 1
ATOM 1760 C C . ASN A 1 225 ? 20.769 14.747 -21.183 1.00 52.66 225 ASN A C 1
ATOM 1762 O O . ASN A 1 225 ? 20.994 15.299 -20.115 1.00 52.66 225 ASN A O 1
ATOM 1766 N N . TYR A 1 226 ? 20.600 13.419 -21.237 1.00 53.00 226 TYR A N 1
ATOM 1767 C CA . TYR A 1 226 ? 20.705 12.511 -20.089 1.00 53.00 226 TYR A CA 1
ATOM 1768 C C . TYR A 1 226 ? 22.127 12.461 -19.506 1.00 53.00 226 TYR A C 1
ATOM 1770 O O . TYR A 1 226 ? 22.352 11.965 -18.406 1.00 53.00 226 TYR A O 1
ATOM 1778 N N . LEU A 1 227 ? 23.104 12.976 -20.247 1.00 56.34 227 LEU A N 1
ATOM 1779 C CA . LEU A 1 227 ? 24.502 12.957 -19.870 1.00 56.34 227 LEU A CA 1
ATOM 1780 C C . LEU A 1 227 ? 24.954 14.344 -19.413 1.00 56.34 227 LEU A C 1
ATOM 1782 O O . LEU A 1 227 ? 25.933 14.852 -19.951 1.00 56.34 227 LEU A O 1
ATOM 1786 N N . GLU A 1 228 ? 24.351 14.904 -18.357 1.00 60.16 228 GLU A N 1
ATOM 1787 C CA . GLU A 1 228 ? 25.051 15.849 -17.453 1.00 60.16 228 GLU A CA 1
ATOM 1788 C C . GLU A 1 228 ? 26.186 15.115 -16.706 1.00 60.16 228 GLU A C 1
ATOM 1790 O O . GLU A 1 228 ? 26.320 15.102 -15.486 1.00 60.16 228 GLU A O 1
ATOM 1795 N N . THR A 1 229 ? 27.009 14.413 -17.471 1.00 69.44 229 THR A N 1
ATOM 1796 C CA . THR A 1 229 ? 28.247 13.810 -17.025 1.00 69.44 229 THR A CA 1
ATOM 1797 C C . THR A 1 229 ? 29.330 14.866 -17.159 1.00 69.44 229 THR A C 1
ATOM 1799 O O . THR A 1 229 ? 29.269 15.733 -18.032 1.00 69.44 229 THR A O 1
ATOM 1802 N N . SER A 1 230 ? 30.383 14.764 -16.353 1.00 76.69 230 SER A N 1
ATOM 1803 C CA . SER A 1 230 ? 31.573 15.618 -16.480 1.00 76.69 230 SER A CA 1
ATOM 1804 C C . SER A 1 230 ? 32.203 15.600 -17.885 1.00 76.69 230 SER A C 1
ATOM 1806 O O . SER A 1 230 ? 33.016 16.460 -18.207 1.00 76.69 230 SER A O 1
ATOM 1808 N N . GLN A 1 231 ? 31.818 14.644 -18.737 1.00 78.75 231 GLN A N 1
ATOM 1809 C CA . GLN A 1 231 ? 32.301 14.456 -20.102 1.00 78.75 231 GLN A CA 1
ATOM 1810 C C . GLN A 1 231 ? 31.297 14.898 -21.179 1.00 78.75 231 GLN A C 1
ATOM 1812 O O . GLN A 1 231 ? 31.547 14.665 -22.362 1.00 78.75 231 GLN A O 1
ATOM 1817 N N . ALA A 1 232 ? 30.193 15.563 -20.817 1.00 79.88 232 ALA A N 1
ATOM 1818 C CA . ALA A 1 232 ? 29.179 16.040 -21.764 1.00 79.88 232 ALA A CA 1
ATOM 1819 C C . ALA A 1 232 ? 29.788 16.849 -22.922 1.00 79.88 232 ALA A C 1
ATOM 1821 O O . ALA A 1 232 ? 29.437 16.648 -24.081 1.00 79.88 232 ALA A O 1
ATOM 1822 N N . GLN A 1 233 ? 30.775 17.700 -22.620 1.00 78.50 233 GLN A N 1
ATOM 1823 C CA . GLN A 1 233 ? 31.490 18.496 -23.619 1.00 78.50 233 GLN A CA 1
ATOM 1824 C C . GLN A 1 233 ? 32.287 17.633 -24.614 1.00 78.50 233 GLN A C 1
ATOM 1826 O O . GLN A 1 233 ? 32.360 17.968 -25.793 1.00 78.50 233 GLN A O 1
ATOM 1831 N N . VAL A 1 234 ? 32.869 16.521 -24.157 1.00 82.56 234 VAL A N 1
ATOM 1832 C CA . VAL A 1 234 ? 33.645 15.590 -24.997 1.00 82.56 234 VAL A CA 1
ATOM 1833 C C . VAL A 1 234 ? 32.721 14.747 -25.874 1.00 82.56 234 VAL A C 1
ATOM 1835 O O . VAL A 1 234 ? 33.028 14.475 -27.030 1.00 82.56 234 VAL A O 1
ATOM 1838 N N . LEU A 1 235 ? 31.566 14.344 -25.348 1.00 80.00 235 LEU A N 1
ATOM 1839 C CA . LEU A 1 235 ? 30.573 13.601 -26.123 1.00 80.00 235 LEU A CA 1
ATOM 1840 C C . LEU A 1 235 ? 29.849 14.504 -27.132 1.00 80.00 235 LEU A C 1
ATOM 1842 O O . LEU A 1 235 ? 29.560 14.063 -28.243 1.00 80.00 235 LEU A O 1
ATOM 1846 N N . GLY A 1 236 ? 29.622 15.773 -26.780 1.00 77.56 236 GLY A N 1
ATOM 1847 C CA . GLY A 1 236 ? 29.061 16.787 -27.672 1.00 77.56 236 GLY A CA 1
ATOM 1848 C C . GLY A 1 236 ? 30.001 17.197 -28.809 1.00 77.56 236 GLY A C 1
ATOM 1849 O O . GLY A 1 236 ? 29.532 17.598 -29.869 1.00 77.56 236 GLY A O 1
ATOM 1850 N N . SER A 1 237 ? 31.319 17.048 -28.640 1.00 84.62 237 SER A N 1
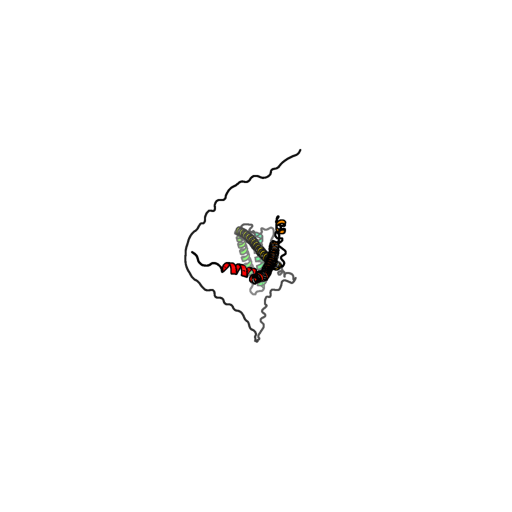ATOM 1851 C CA . SER A 1 237 ? 32.313 17.344 -29.681 1.00 84.62 237 SER A CA 1
ATOM 1852 C C . SER A 1 237 ? 32.590 16.177 -30.639 1.00 84.62 237 SER A C 1
ATOM 1854 O O . SER A 1 237 ? 33.550 16.226 -31.411 1.00 84.62 237 SER A O 1
ATOM 1856 N N . LYS A 1 238 ? 31.760 15.123 -30.631 1.00 86.69 238 LYS A N 1
ATOM 1857 C CA . LYS A 1 238 ? 31.949 13.954 -31.498 1.00 86.69 238 LYS A CA 1
ATOM 1858 C C . LYS A 1 238 ? 31.778 14.330 -32.983 1.00 86.69 238 LYS A C 1
ATOM 1860 O O . LYS A 1 238 ? 30.698 14.777 -33.374 1.00 86.69 238 LYS A O 1
ATOM 1865 N N . PRO A 1 239 ? 32.794 14.110 -33.839 1.00 86.75 239 PRO A N 1
ATOM 1866 C CA . PRO A 1 239 ? 32.681 14.388 -35.265 1.00 86.75 239 PRO A CA 1
ATOM 1867 C C . PRO A 1 239 ? 31.724 13.405 -35.952 1.00 86.75 239 PRO A C 1
ATOM 1869 O O . PRO A 1 239 ? 31.550 12.258 -35.528 1.00 86.75 239 PRO A O 1
ATOM 1872 N N . ASN A 1 240 ? 31.118 13.851 -37.053 1.00 89.81 240 ASN A N 1
ATOM 1873 C CA . ASN A 1 240 ? 30.242 13.014 -37.864 1.00 89.81 240 ASN A CA 1
ATOM 1874 C C . ASN A 1 240 ? 31.070 12.131 -38.810 1.00 89.81 240 ASN A C 1
ATOM 1876 O O . ASN A 1 240 ? 31.402 12.532 -39.923 1.00 89.81 240 ASN A O 1
ATOM 1880 N N . TYR A 1 241 ? 31.387 10.919 -38.358 1.00 90.75 241 TYR A N 1
ATOM 1881 C CA . TYR A 1 241 ? 32.148 9.945 -39.143 1.00 90.75 241 TYR A CA 1
ATOM 1882 C C . TYR A 1 241 ? 31.438 9.497 -40.423 1.00 90.75 241 TYR A C 1
ATOM 1884 O O . TYR A 1 241 ? 32.122 9.193 -41.392 1.00 90.75 241 TYR A O 1
ATOM 1892 N N . GLN A 1 242 ? 30.100 9.484 -40.454 1.00 91.56 242 GLN A N 1
ATOM 1893 C CA . GLN A 1 242 ? 29.367 9.096 -41.661 1.00 91.56 242 GLN A CA 1
ATOM 1894 C C . GLN A 1 242 ? 29.626 10.095 -42.782 1.00 91.56 242 GLN A C 1
ATOM 1896 O O . GLN A 1 242 ? 30.028 9.700 -43.867 1.00 91.56 242 GLN A O 1
ATOM 1901 N N . LYS A 1 243 ? 29.518 11.391 -42.472 1.00 92.50 243 LYS A N 1
ATOM 1902 C CA . LYS A 1 243 ? 29.831 12.446 -43.435 1.00 92.50 243 LYS A CA 1
ATOM 1903 C C . LYS A 1 243 ? 31.264 12.325 -43.963 1.00 92.50 243 LYS A C 1
ATOM 1905 O O . LYS A 1 243 ? 31.481 12.442 -45.154 1.00 92.50 243 LYS A O 1
ATOM 1910 N N . ILE A 1 244 ? 32.231 12.044 -43.088 1.00 93.12 244 ILE A N 1
ATOM 1911 C CA . ILE A 1 244 ? 33.634 11.873 -43.500 1.00 93.12 244 ILE A CA 1
ATOM 1912 C C . ILE A 1 244 ? 33.794 10.690 -44.470 1.00 93.12 244 ILE A C 1
ATOM 1914 O O . ILE A 1 244 ? 34.582 10.775 -45.406 1.00 93.12 244 ILE A O 1
ATOM 1918 N N . LEU A 1 245 ? 33.070 9.589 -44.255 1.00 93.00 245 LEU A N 1
ATOM 1919 C CA . LEU A 1 245 ? 33.086 8.441 -45.166 1.00 93.00 245 LEU A CA 1
ATOM 1920 C C . LEU A 1 245 ? 32.385 8.752 -46.494 1.00 93.00 245 LEU A C 1
ATOM 1922 O O . LEU A 1 245 ? 32.881 8.348 -47.543 1.00 93.00 245 LEU A O 1
ATOM 1926 N N . ASP A 1 246 ? 31.275 9.488 -46.456 1.00 92.69 246 ASP A N 1
ATOM 1927 C CA . ASP A 1 246 ? 30.562 9.927 -47.658 1.00 92.69 246 ASP A CA 1
ATOM 1928 C C . ASP A 1 246 ? 31.459 10.855 -48.503 1.00 92.69 246 ASP A C 1
ATOM 1930 O O . ASP A 1 246 ? 31.642 10.614 -49.697 1.00 92.69 246 ASP A O 1
ATOM 1934 N N . ASP A 1 247 ? 32.126 11.823 -47.860 1.00 93.12 247 ASP A N 1
ATOM 1935 C CA . ASP A 1 247 ? 33.101 12.725 -48.487 1.00 93.12 247 ASP A CA 1
ATOM 1936 C C . ASP A 1 247 ? 34.260 11.927 -49.136 1.00 93.12 247 ASP A C 1
ATOM 1938 O O . ASP A 1 247 ? 34.737 12.265 -50.220 1.00 93.12 247 ASP A O 1
ATOM 1942 N N . GLN A 1 248 ? 34.711 10.825 -48.517 1.00 93.19 248 GLN A N 1
ATOM 1943 C CA . GLN A 1 248 ? 35.722 9.937 -49.115 1.00 93.19 248 GLN A CA 1
ATOM 1944 C C . GLN A 1 248 ? 35.206 9.201 -50.358 1.00 93.19 248 GLN A C 1
ATOM 1946 O O . GLN A 1 248 ? 35.969 9.004 -51.306 1.00 93.19 248 GLN A O 1
ATOM 1951 N N . GLY A 1 249 ? 33.930 8.813 -50.379 1.00 92.12 249 GLY A N 1
ATOM 1952 C CA . GLY A 1 249 ? 33.291 8.229 -51.558 1.00 92.12 249 GLY A CA 1
ATOM 1953 C C . GLY A 1 249 ? 33.289 9.191 -52.747 1.00 92.12 249 GLY A C 1
ATOM 1954 O O . GLY A 1 249 ? 33.627 8.794 -53.862 1.00 92.12 249 GLY A O 1
ATOM 1955 N N . GLU A 1 250 ? 33.000 10.472 -52.508 1.00 93.25 250 GLU A N 1
ATOM 1956 C CA . GLU A 1 250 ? 33.058 11.507 -53.549 1.00 93.25 250 GLU A CA 1
ATOM 1957 C C . GLU A 1 250 ? 34.471 11.664 -54.126 1.00 93.25 250 GLU A C 1
ATOM 1959 O O . GLU A 1 250 ? 34.639 11.759 -55.345 1.00 93.25 250 GLU A O 1
ATOM 1964 N N . VAL A 1 251 ? 35.502 11.622 -53.275 1.00 95.94 251 VAL A N 1
ATOM 1965 C CA . VAL A 1 251 ? 36.907 11.696 -53.710 1.00 95.94 251 VAL A CA 1
ATOM 1966 C C . VAL A 1 251 ? 37.293 10.493 -54.571 1.00 95.94 251 VAL A C 1
ATOM 1968 O O . VAL A 1 251 ? 37.979 10.662 -55.580 1.00 95.94 251 VAL A O 1
ATOM 1971 N N . LEU A 1 252 ? 36.847 9.286 -54.211 1.00 95.12 252 LEU A N 1
ATOM 1972 C CA . LEU A 1 252 ? 37.107 8.084 -55.007 1.00 95.12 252 LEU A CA 1
ATOM 1973 C C . LEU A 1 252 ? 36.439 8.162 -56.383 1.00 95.12 252 LEU A C 1
ATOM 1975 O O . LEU A 1 252 ? 37.101 7.883 -57.380 1.00 95.12 252 LEU A O 1
ATOM 1979 N N . 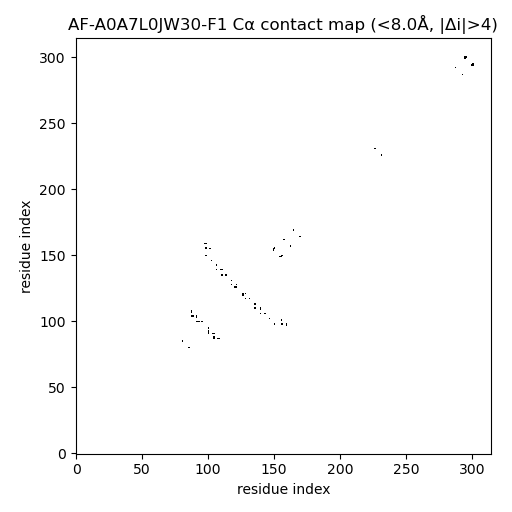ASN A 1 253 ? 35.191 8.632 -56.450 1.00 94.88 253 ASN A N 1
ATOM 1980 C CA . ASN A 1 253 ? 34.499 8.860 -57.721 1.00 94.88 253 ASN A CA 1
ATOM 1981 C C . ASN A 1 253 ? 35.244 9.888 -58.591 1.00 94.88 253 ASN A C 1
ATOM 1983 O O . ASN A 1 253 ? 35.394 9.698 -59.796 1.00 94.88 253 ASN A O 1
ATOM 1987 N N . CYS A 1 254 ? 35.764 10.966 -57.990 1.00 94.75 254 CYS A N 1
ATOM 1988 C CA . CYS A 1 254 ? 36.598 11.933 -58.711 1.00 94.75 254 CYS A CA 1
ATOM 1989 C C . CYS A 1 254 ? 37.875 11.283 -59.263 1.00 94.75 254 CYS A C 1
ATOM 1991 O O . CYS A 1 254 ? 38.265 11.552 -60.398 1.00 94.75 254 CYS A O 1
ATOM 1993 N N . MET A 1 255 ? 38.530 10.428 -58.474 1.00 97.06 255 MET A N 1
ATOM 1994 C CA . MET A 1 255 ? 39.749 9.741 -58.899 1.00 97.06 255 MET A CA 1
ATOM 1995 C C . MET A 1 255 ? 39.486 8.756 -60.044 1.00 97.06 255 MET A C 1
ATOM 1997 O O . MET A 1 255 ? 40.291 8.685 -60.969 1.00 97.06 255 MET A O 1
ATOM 2001 N N . GLU A 1 256 ? 38.366 8.033 -60.008 1.00 97.00 256 GLU A N 1
ATOM 2002 C CA . GLU A 1 256 ? 37.934 7.136 -61.085 1.00 97.00 256 GLU A CA 1
ATOM 2003 C C . GLU A 1 256 ? 37.761 7.895 -62.407 1.00 97.00 256 GLU A C 1
ATOM 2005 O O . GLU A 1 256 ? 38.371 7.521 -63.407 1.00 97.00 25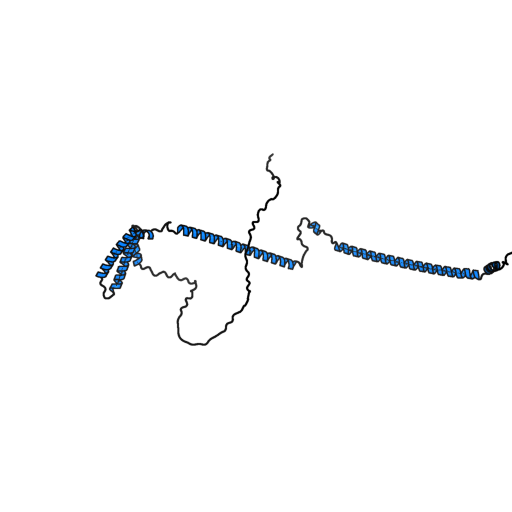6 GLU A O 1
ATOM 2010 N N . LEU A 1 257 ? 37.054 9.032 -62.391 1.00 97.12 257 LEU A N 1
ATOM 2011 C CA . LEU A 1 257 ? 36.867 9.869 -63.583 1.00 97.12 257 LEU A CA 1
ATOM 2012 C C . LEU A 1 257 ? 38.196 10.354 -64.183 1.00 97.12 257 LEU A C 1
ATOM 2014 O O . LEU A 1 257 ? 38.373 10.332 -65.400 1.00 97.12 257 LEU A O 1
ATOM 2018 N N . VAL A 1 258 ? 39.150 10.764 -63.340 1.00 97.38 258 VAL A N 1
ATOM 2019 C CA . VAL A 1 258 ? 40.484 11.190 -63.798 1.00 97.38 258 VAL A CA 1
ATOM 2020 C C . VAL A 1 258 ? 41.248 10.026 -64.434 1.00 97.38 258 VAL A C 1
ATOM 2022 O O . VAL A 1 258 ? 41.937 10.212 -65.440 1.00 97.38 258 VAL A O 1
ATOM 2025 N N . LEU A 1 259 ? 41.140 8.820 -63.873 1.00 97.38 259 LEU A N 1
ATOM 2026 C CA . LEU A 1 259 ? 41.778 7.629 -64.435 1.00 97.38 259 LEU A CA 1
ATOM 2027 C C . LEU A 1 259 ? 41.158 7.230 -65.779 1.00 97.38 259 LEU A C 1
ATOM 2029 O O . LEU A 1 259 ? 41.903 6.886 -66.700 1.00 97.38 259 LEU A O 1
ATOM 2033 N N . ASP A 1 260 ? 39.838 7.337 -65.921 1.00 97.56 260 ASP A N 1
ATOM 2034 C CA . ASP A 1 260 ? 39.134 7.082 -67.180 1.00 97.56 260 ASP A CA 1
ATOM 2035 C C . ASP A 1 260 ? 39.540 8.079 -68.274 1.00 97.56 260 ASP A C 1
ATOM 2037 O O . ASP A 1 260 ? 39.844 7.681 -69.405 1.00 97.56 260 ASP A O 1
ATOM 2041 N N . GLU A 1 261 ? 39.619 9.371 -67.939 1.00 97.12 261 GLU A N 1
ATOM 2042 C CA . GLU A 1 261 ? 40.061 10.415 -68.869 1.00 97.12 261 GLU A CA 1
ATOM 2043 C C . GLU A 1 261 ? 41.517 10.192 -69.307 1.00 97.12 261 GLU A C 1
ATOM 2045 O O . GLU A 1 261 ? 41.829 10.227 -70.504 1.00 97.12 261 GLU A O 1
ATOM 2050 N N . LEU A 1 262 ? 42.410 9.867 -68.363 1.00 96.81 262 LEU A N 1
ATOM 2051 C CA . LEU A 1 262 ? 43.797 9.504 -68.665 1.00 96.81 262 LEU A CA 1
ATOM 2052 C C . LEU A 1 262 ? 43.873 8.273 -69.574 1.00 96.81 262 LEU A C 1
ATOM 2054 O O . LEU A 1 262 ? 44.632 8.265 -70.548 1.00 96.81 262 LEU A O 1
ATOM 2058 N N . GLN A 1 263 ? 43.072 7.239 -69.308 1.00 96.81 263 GLN A N 1
ATOM 2059 C CA . GLN A 1 263 ? 43.027 6.045 -70.146 1.00 96.81 263 GLN A CA 1
ATOM 2060 C C . GLN A 1 263 ? 42.547 6.375 -71.567 1.00 96.81 263 GLN A C 1
ATOM 2062 O O . GLN A 1 263 ? 43.086 5.843 -72.545 1.00 96.81 263 GLN A O 1
ATOM 2067 N N . GLN A 1 264 ? 41.550 7.250 -71.708 1.00 97.31 264 GLN A N 1
ATOM 2068 C CA . GLN A 1 264 ? 41.052 7.686 -73.009 1.00 97.31 264 GLN A CA 1
ATOM 2069 C C . GLN A 1 264 ? 42.107 8.489 -73.781 1.00 97.31 264 GLN A C 1
ATOM 2071 O O . GLN A 1 264 ? 42.328 8.220 -74.965 1.00 97.31 264 GLN A O 1
ATOM 2076 N N . ALA A 1 265 ? 42.811 9.408 -73.115 1.00 96.88 265 ALA A N 1
ATOM 2077 C CA . ALA A 1 265 ? 43.900 10.175 -73.714 1.00 96.88 265 ALA A CA 1
ATOM 2078 C C . ALA A 1 265 ? 45.028 9.264 -74.228 1.00 96.88 265 ALA A C 1
ATOM 2080 O O . ALA A 1 265 ? 45.524 9.450 -75.342 1.00 96.88 265 ALA A O 1
ATOM 2081 N N . VAL A 1 266 ? 45.386 8.223 -73.467 1.00 97.75 266 VAL A N 1
ATOM 2082 C CA . VAL A 1 266 ? 46.387 7.227 -73.884 1.00 97.75 266 VAL A CA 1
ATOM 2083 C C . VAL A 1 266 ? 45.928 6.451 -75.119 1.00 97.75 266 VAL A C 1
ATOM 2085 O O . VAL A 1 266 ? 46.710 6.290 -76.057 1.00 97.75 266 VAL A O 1
ATOM 2088 N N . LYS A 1 267 ? 44.663 6.009 -75.171 1.00 97.25 267 LYS A N 1
ATOM 2089 C CA . LYS A 1 267 ? 44.108 5.312 -76.348 1.00 97.25 267 LYS A CA 1
ATOM 2090 C C . LYS A 1 267 ? 44.138 6.191 -77.600 1.00 97.25 267 LYS A C 1
ATOM 2092 O O . LYS A 1 267 ? 44.513 5.710 -78.667 1.00 97.25 267 LYS A O 1
ATOM 2097 N N . LEU A 1 268 ? 43.788 7.473 -77.475 1.00 97.62 268 LEU A N 1
ATOM 2098 C CA . LEU A 1 268 ? 43.854 8.434 -78.582 1.00 97.62 268 LEU A CA 1
ATOM 2099 C C . LEU A 1 268 ? 45.289 8.632 -79.076 1.00 97.62 268 LEU A C 1
ATOM 2101 O O . LEU A 1 268 ? 45.539 8.598 -80.281 1.00 97.62 268 LEU A O 1
ATOM 2105 N N . LEU A 1 269 ? 46.239 8.792 -78.153 1.00 97.19 269 LEU A N 1
ATOM 2106 C CA . LEU A 1 269 ? 47.652 8.932 -78.495 1.00 97.19 269 LEU A CA 1
ATOM 2107 C C . LEU A 1 269 ? 48.186 7.675 -79.194 1.00 97.19 269 LEU A C 1
ATOM 2109 O O . LEU A 1 269 ? 48.947 7.776 -80.159 1.00 97.19 269 LEU A O 1
ATOM 2113 N N . GLN A 1 270 ? 47.767 6.493 -78.739 1.00 97.00 270 GLN A N 1
ATOM 2114 C CA . GLN A 1 270 ? 48.130 5.230 -79.367 1.00 97.00 270 GLN A CA 1
ATOM 2115 C C . GLN A 1 270 ? 47.584 5.141 -80.796 1.00 97.00 270 GLN A C 1
ATOM 2117 O O . GLN A 1 270 ? 48.377 4.898 -81.707 1.00 97.00 270 GLN A O 1
ATOM 2122 N N . ALA A 1 271 ? 46.293 5.418 -81.006 1.00 97.12 271 ALA A N 1
ATOM 2123 C CA . ALA A 1 271 ? 45.674 5.430 -82.333 1.00 97.12 271 ALA A CA 1
ATOM 2124 C C . ALA A 1 271 ? 46.382 6.414 -83.281 1.00 97.12 271 ALA A C 1
ATOM 2126 O O . ALA A 1 271 ? 46.798 6.035 -84.372 1.00 97.12 271 ALA A O 1
ATOM 2127 N N . PHE A 1 272 ? 46.649 7.641 -82.822 1.00 97.44 272 PHE A N 1
ATOM 2128 C CA . PHE A 1 272 ? 47.418 8.625 -83.589 1.00 97.44 272 PHE A CA 1
ATOM 2129 C C . PHE A 1 272 ? 48.826 8.124 -83.950 1.00 97.44 272 PHE A C 1
ATOM 2131 O O . PHE A 1 272 ? 49.314 8.340 -85.064 1.00 97.44 272 PHE A O 1
ATOM 2138 N N . SER A 1 273 ? 49.500 7.444 -83.017 1.00 97.12 273 SER A N 1
ATOM 2139 C CA . SER A 1 273 ? 50.828 6.877 -83.262 1.00 97.12 273 SER A CA 1
ATOM 2140 C C . SER A 1 273 ? 50.793 5.740 -84.288 1.00 97.12 273 SER A C 1
ATOM 2142 O O . SER A 1 273 ? 51.715 5.610 -85.093 1.00 97.12 273 SER A O 1
ATOM 2144 N N . GLU A 1 274 ? 49.745 4.917 -84.278 1.00 97.50 274 GLU A N 1
ATOM 2145 C CA . GLU A 1 274 ? 49.531 3.829 -85.233 1.00 97.50 274 GLU A CA 1
ATOM 2146 C C . GLU A 1 274 ? 49.210 4.382 -86.625 1.00 97.50 274 GLU A C 1
ATOM 2148 O O . GLU A 1 274 ? 49.879 4.000 -87.586 1.00 97.50 274 GLU A O 1
ATOM 2153 N N . ASP A 1 275 ? 48.316 5.367 -86.724 1.00 97.06 275 ASP A N 1
ATOM 2154 C CA . ASP A 1 275 ? 47.995 6.067 -87.972 1.00 97.06 275 ASP A CA 1
ATOM 2155 C C . ASP A 1 275 ? 49.230 6.738 -88.577 1.00 97.06 275 ASP A C 1
ATOM 2157 O O . ASP A 1 275 ? 49.520 6.577 -89.765 1.00 97.06 275 ASP A O 1
ATOM 2161 N N . SER A 1 276 ? 50.023 7.426 -87.750 1.00 96.19 276 SER A N 1
ATOM 2162 C CA . SER A 1 276 ? 51.277 8.050 -88.180 1.00 96.19 276 SER A CA 1
ATOM 2163 C C . SER A 1 276 ? 52.271 7.011 -88.705 1.00 96.19 276 SER A C 1
ATOM 2165 O O . SER A 1 276 ? 52.904 7.224 -89.741 1.00 96.19 276 SER A O 1
ATOM 2167 N N . ARG A 1 277 ? 52.396 5.854 -88.036 1.00 96.06 277 ARG A N 1
ATOM 2168 C CA . ARG A 1 277 ? 53.252 4.748 -88.498 1.00 96.06 277 ARG A CA 1
ATOM 2169 C C . ARG A 1 277 ? 52.754 4.160 -89.819 1.00 96.06 277 ARG A C 1
ATOM 2171 O O . ARG A 1 277 ? 53.577 3.912 -90.700 1.00 96.06 277 ARG A O 1
ATOM 2178 N N . CYS A 1 278 ? 51.447 3.953 -89.974 1.00 95.00 278 CYS A N 1
ATOM 2179 C CA . CYS A 1 278 ? 50.832 3.451 -91.204 1.00 95.00 278 CYS A CA 1
ATOM 2180 C C . CYS A 1 278 ? 51.019 4.428 -92.372 1.00 95.00 278 CYS A C 1
ATOM 2182 O O . CYS A 1 278 ? 51.447 4.019 -93.450 1.00 95.00 278 CYS A O 1
ATOM 2184 N N . TYR A 1 279 ? 50.787 5.723 -92.146 1.00 95.75 279 TYR A N 1
ATOM 2185 C CA . TYR A 1 279 ? 50.979 6.774 -93.144 1.00 95.75 279 TYR A CA 1
ATOM 2186 C C . TYR A 1 279 ? 52.439 6.879 -93.599 1.00 95.75 279 TYR A C 1
ATOM 2188 O O . TYR A 1 279 ? 52.722 6.858 -94.798 1.00 95.75 279 TYR A O 1
ATOM 2196 N N . LEU A 1 280 ? 53.384 6.923 -92.650 1.00 96.00 280 LEU A N 1
ATOM 2197 C CA . LEU A 1 280 ? 54.815 6.974 -92.959 1.00 96.00 280 LEU A CA 1
ATOM 2198 C C . LEU A 1 280 ? 55.295 5.713 -93.685 1.00 96.00 280 LEU A C 1
ATOM 2200 O O . LEU A 1 280 ? 56.125 5.814 -94.589 1.00 96.00 280 LEU A O 1
ATOM 2204 N N . ARG A 1 281 ? 54.762 4.536 -93.331 1.00 95.50 281 ARG A N 1
ATOM 2205 C CA . ARG A 1 281 ? 55.039 3.282 -94.045 1.00 95.50 281 ARG A CA 1
ATOM 2206 C C . ARG A 1 281 ? 54.495 3.312 -95.474 1.00 95.50 281 ARG A C 1
ATOM 2208 O O . ARG A 1 281 ? 55.220 2.965 -96.396 1.00 95.50 281 ARG A O 1
ATOM 2215 N N . GLY A 1 282 ? 53.271 3.793 -95.685 1.00 94.56 282 GLY A N 1
ATOM 2216 C CA . GLY A 1 282 ? 52.707 3.942 -97.030 1.00 94.56 282 GLY A CA 1
ATOM 2217 C C . GLY A 1 282 ? 53.512 4.913 -97.902 1.00 94.56 282 GLY A C 1
ATOM 2218 O O . GLY A 1 282 ? 53.802 4.619 -99.061 1.00 94.56 282 GLY A O 1
ATOM 2219 N N . LEU A 1 283 ? 53.945 6.046 -97.340 1.00 94.00 283 LEU A N 1
ATOM 2220 C CA . LEU A 1 283 ? 54.845 6.992 -98.009 1.00 94.00 283 LEU A CA 1
ATOM 2221 C C . LEU A 1 283 ? 56.195 6.361 -98.358 1.00 94.00 283 LEU A C 1
ATOM 2223 O O . LEU A 1 283 ? 56.691 6.555 -99.470 1.00 94.00 283 LEU A O 1
ATOM 2227 N N . SER A 1 284 ? 56.796 5.611 -97.430 1.00 92.50 284 SER A N 1
ATOM 2228 C CA . SER A 1 284 ? 58.081 4.957 -97.676 1.00 92.50 284 SER A CA 1
ATOM 2229 C C . SER A 1 284 ? 57.966 3.875 -98.753 1.00 92.50 284 SER A C 1
ATOM 2231 O O . SER A 1 284 ? 58.823 3.814 -99.632 1.00 92.50 284 SER A O 1
ATOM 2233 N N . GLU A 1 285 ? 56.879 3.100 -98.768 1.00 93.06 285 GLU A N 1
ATOM 2234 C CA . GLU A 1 285 ? 56.565 2.122 -99.814 1.00 93.06 285 GLU A CA 1
ATOM 2235 C C . GLU A 1 285 ? 56.318 2.784 -101.177 1.00 93.06 285 GLU A C 1
ATOM 2237 O O . GLU A 1 285 ? 56.832 2.308 -102.188 1.00 93.06 285 GLU A O 1
ATOM 2242 N N . GLN A 1 286 ? 55.599 3.912 -101.236 1.00 91.50 286 GLN A N 1
ATOM 2243 C CA . GLN A 1 286 ? 55.404 4.677 -102.476 1.00 91.50 286 GLN A CA 1
ATOM 2244 C C . GLN A 1 286 ? 56.717 5.250 -103.015 1.00 91.50 286 GLN A C 1
ATOM 2246 O O . GLN A 1 286 ? 56.980 5.186 -104.221 1.00 91.50 286 GLN A O 1
ATOM 2251 N N . LEU A 1 287 ? 57.552 5.803 -102.131 1.00 89.00 287 LEU A N 1
ATOM 2252 C CA . LEU A 1 287 ? 58.884 6.282 -102.486 1.00 89.00 287 LEU A CA 1
ATOM 2253 C C . LEU A 1 287 ? 59.742 5.130 -103.002 1.00 89.00 287 LEU A C 1
ATOM 2255 O O . LEU A 1 287 ? 60.316 5.259 -104.081 1.00 89.00 287 LEU A O 1
ATOM 2259 N N . ALA A 1 288 ? 59.769 3.999 -102.294 1.00 88.50 288 ALA A N 1
ATOM 2260 C CA . ALA A 1 288 ? 60.488 2.801 -102.704 1.00 88.50 288 ALA A CA 1
ATOM 2261 C C . ALA A 1 288 ? 59.989 2.277 -104.059 1.00 88.50 288 ALA A C 1
ATOM 2263 O O . ALA A 1 288 ? 60.791 2.028 -104.954 1.00 88.50 288 ALA A O 1
ATOM 2264 N N . ALA A 1 289 ? 58.676 2.183 -104.270 1.00 86.50 289 ALA A N 1
ATOM 2265 C CA . ALA A 1 289 ? 58.108 1.772 -105.548 1.00 86.50 289 ALA A CA 1
ATOM 2266 C C . ALA A 1 289 ? 58.520 2.726 -106.678 1.00 86.50 289 ALA A C 1
ATOM 2268 O O . ALA A 1 289 ? 58.886 2.271 -107.757 1.00 86.50 289 ALA A O 1
ATOM 2269 N N . ARG A 1 290 ? 58.517 4.045 -106.452 1.00 84.31 290 ARG A N 1
ATOM 2270 C CA . ARG A 1 290 ? 58.885 5.032 -107.478 1.00 84.31 290 ARG A CA 1
ATOM 2271 C C . ARG A 1 290 ? 60.381 5.035 -107.791 1.00 84.31 290 ARG A C 1
ATOM 2273 O O . ARG A 1 290 ? 60.744 5.163 -108.960 1.00 84.31 290 ARG A O 1
ATOM 2280 N N . THR A 1 291 ? 61.241 4.933 -106.781 1.00 82.12 291 THR A N 1
ATOM 2281 C CA . THR A 1 291 ? 62.699 4.958 -106.959 1.00 82.12 291 THR A CA 1
ATOM 2282 C C . THR A 1 291 ? 63.219 3.615 -107.448 1.00 82.12 291 THR A C 1
ATOM 2284 O O . THR A 1 291 ? 63.926 3.576 -108.453 1.00 82.12 291 THR A O 1
ATOM 2287 N N . PHE A 1 292 ? 62.832 2.511 -106.808 1.00 76.06 292 PHE A N 1
ATOM 2288 C CA . PHE A 1 292 ? 63.339 1.185 -107.142 1.00 76.06 292 PHE A CA 1
ATOM 2289 C C . PHE A 1 292 ? 62.702 0.594 -108.397 1.00 76.06 292 PHE A C 1
ATOM 2291 O O . PHE A 1 292 ? 63.453 -0.033 -109.134 1.00 76.06 292 PHE A O 1
ATOM 2298 N N . ARG A 1 293 ? 61.427 0.862 -108.749 1.00 72.00 293 ARG A N 1
ATOM 2299 C CA . ARG A 1 293 ? 60.923 0.474 -110.090 1.00 72.00 293 ARG A CA 1
ATOM 2300 C C . ARG A 1 293 ? 61.638 1.235 -111.202 1.00 72.00 293 ARG A C 1
ATOM 2302 O O . ARG A 1 293 ? 62.078 0.627 -112.167 1.00 72.00 293 ARG A O 1
ATOM 2309 N N . ARG A 1 294 ? 61.869 2.547 -111.040 1.00 66.25 294 ARG A N 1
ATOM 2310 C CA . ARG A 1 294 ? 62.707 3.313 -111.988 1.00 66.25 294 ARG A CA 1
ATOM 2311 C C . ARG A 1 294 ? 64.130 2.766 -112.078 1.00 66.25 294 ARG A C 1
ATOM 2313 O O . ARG A 1 294 ? 64.741 2.841 -113.138 1.00 66.25 294 ARG A O 1
ATOM 2320 N N . LEU A 1 295 ? 64.665 2.248 -110.975 1.00 66.12 295 LEU A N 1
ATOM 2321 C CA . LEU A 1 295 ? 65.981 1.618 -110.946 1.00 66.12 295 LEU A CA 1
ATOM 2322 C C . LEU A 1 295 ? 65.972 0.220 -111.585 1.00 66.12 295 LEU A C 1
ATOM 2324 O O . LEU A 1 295 ? 66.968 -0.173 -112.180 1.00 66.12 295 LEU A O 1
ATOM 2328 N N . GLU A 1 296 ? 64.878 -0.528 -111.463 1.00 67.88 296 GLU A N 1
ATOM 2329 C CA . GLU A 1 296 ? 64.670 -1.833 -112.104 1.00 67.88 296 GLU A CA 1
ATOM 2330 C C . GLU A 1 296 ? 64.531 -1.713 -113.618 1.00 67.88 296 GLU A C 1
ATOM 2332 O O . GLU A 1 296 ? 65.143 -2.494 -114.346 1.00 67.88 296 GLU A O 1
ATOM 2337 N N . ASP A 1 297 ? 63.851 -0.667 -114.085 1.00 65.69 297 ASP A N 1
ATOM 2338 C CA . ASP A 1 297 ? 63.702 -0.347 -115.506 1.00 65.69 297 ASP A CA 1
ATOM 2339 C C . ASP A 1 297 ? 64.902 0.434 -116.086 1.00 65.69 297 ASP A C 1
ATOM 2341 O O . ASP A 1 297 ? 64.962 0.700 -117.290 1.00 65.69 297 ASP A O 1
ATOM 2345 N N . SER A 1 298 ? 65.891 0.791 -115.255 1.00 66.56 298 SER A N 1
ATOM 2346 C CA . SER A 1 298 ? 67.081 1.544 -115.667 1.00 66.56 298 SER A CA 1
ATOM 2347 C C . SER A 1 298 ? 68.107 0.659 -116.398 1.00 66.56 298 SER A C 1
ATOM 2349 O O . SER A 1 298 ? 68.400 -0.459 -115.954 1.00 66.56 298 SER A O 1
ATOM 2351 N N . PRO A 1 299 ? 68.748 1.158 -117.477 1.00 64.88 299 PRO A N 1
ATOM 2352 C CA . PRO A 1 299 ? 69.773 0.419 -118.222 1.00 64.88 299 PRO A CA 1
ATOM 2353 C C . PRO A 1 299 ? 70.965 -0.032 -117.359 1.00 64.88 299 PRO A C 1
ATOM 2355 O O . PRO A 1 299 ? 71.616 -1.021 -117.692 1.00 64.88 299 PRO A O 1
ATOM 2358 N N . VAL A 1 300 ? 71.215 0.616 -116.214 1.00 68.06 300 VAL A N 1
ATOM 2359 C CA . VAL A 1 300 ? 72.294 0.243 -115.283 1.00 68.06 300 VAL A CA 1
ATOM 2360 C C . VAL A 1 300 ? 72.041 -1.122 -114.626 1.00 68.06 300 VAL A C 1
ATOM 2362 O O . VAL A 1 300 ? 72.965 -1.928 -114.527 1.00 68.06 300 VAL A O 1
ATOM 2365 N N . ARG A 1 301 ? 70.795 -1.456 -114.245 1.00 65.94 301 ARG A N 1
ATOM 2366 C CA . ARG A 1 301 ? 70.487 -2.802 -113.721 1.00 65.94 301 ARG A CA 1
ATOM 2367 C C . ARG A 1 301 ? 70.543 -3.874 -114.804 1.00 65.94 301 ARG A C 1
ATOM 2369 O O . ARG A 1 301 ? 70.972 -4.984 -114.505 1.00 65.94 301 ARG A O 1
ATOM 2376 N N . LYS A 1 302 ? 70.185 -3.559 -116.055 1.00 63.47 302 LYS A N 1
ATOM 2377 C CA . LYS A 1 302 ? 70.392 -4.485 -117.185 1.00 63.47 302 LYS A CA 1
ATOM 2378 C C . LYS A 1 302 ? 71.878 -4.772 -117.411 1.00 63.47 302 LYS A C 1
ATOM 2380 O O . LYS A 1 302 ? 72.215 -5.911 -117.709 1.00 63.47 302 LYS A O 1
ATOM 2385 N N . LEU A 1 303 ? 72.759 -3.796 -117.182 1.00 63.03 303 LEU A N 1
ATOM 2386 C CA . LEU A 1 303 ? 74.212 -3.990 -117.234 1.00 63.03 303 LEU A CA 1
ATOM 2387 C C . LEU A 1 303 ? 74.720 -4.915 -116.113 1.00 63.03 303 LEU A C 1
ATOM 2389 O O . LEU A 1 303 ? 75.476 -5.847 -116.375 1.00 63.03 303 LEU A O 1
ATOM 2393 N N . ILE A 1 304 ? 74.257 -4.708 -114.875 1.00 65.81 304 ILE A N 1
ATOM 2394 C CA . ILE A 1 304 ? 74.641 -5.539 -113.719 1.00 65.81 304 ILE A CA 1
ATOM 2395 C C . ILE A 1 304 ? 74.074 -6.968 -113.844 1.00 65.81 304 ILE A C 1
ATOM 2397 O O . ILE A 1 304 ? 74.767 -7.943 -113.563 1.00 65.81 304 ILE A O 1
ATOM 2401 N N . ALA A 1 305 ? 72.832 -7.123 -114.314 1.00 64.06 305 ALA A N 1
ATOM 2402 C CA . ALA A 1 305 ? 72.231 -8.434 -114.561 1.00 64.06 305 ALA A CA 1
ATOM 2403 C C . ALA A 1 305 ? 72.875 -9.163 -115.756 1.00 64.06 305 ALA A C 1
ATOM 2405 O O . ALA A 1 305 ? 73.037 -10.382 -115.705 1.00 64.06 305 ALA A O 1
ATOM 2406 N N . ALA A 1 306 ? 73.285 -8.437 -116.804 1.00 58.41 306 ALA A N 1
ATOM 2407 C CA . ALA A 1 306 ? 74.045 -8.995 -117.924 1.00 58.41 306 ALA A CA 1
ATOM 2408 C C . ALA A 1 306 ? 75.445 -9.460 -117.490 1.00 58.41 306 ALA A C 1
ATOM 2410 O O . ALA A 1 306 ? 75.854 -10.554 -117.865 1.00 58.41 306 ALA A O 1
ATOM 2411 N N . SER A 1 307 ? 76.125 -8.701 -116.622 1.00 59.53 307 SER A N 1
ATOM 2412 C CA . SER A 1 307 ? 77.419 -9.080 -116.029 1.00 59.53 307 SER A CA 1
ATOM 2413 C C . SER A 1 307 ? 77.360 -10.391 -115.229 1.00 59.53 307 SER A C 1
ATOM 2415 O O . SER A 1 307 ? 78.350 -11.117 -115.174 1.00 59.53 307 SER A O 1
ATOM 2417 N N . ARG A 1 308 ? 76.203 -10.735 -114.650 1.00 57.88 308 ARG A N 1
ATOM 2418 C CA . ARG A 1 308 ? 75.991 -11.991 -113.911 1.00 57.88 308 ARG A CA 1
ATOM 2419 C C . ARG A 1 308 ? 75.646 -13.200 -114.789 1.00 57.88 308 ARG A C 1
ATOM 2421 O O . ARG A 1 308 ? 75.665 -14.318 -114.287 1.00 57.88 308 ARG A O 1
ATOM 2428 N N . ARG A 1 309 ? 75.322 -13.004 -116.075 1.00 54.31 309 ARG A N 1
ATOM 2429 C CA . ARG A 1 309 ? 75.012 -14.091 -117.029 1.00 54.31 309 ARG A CA 1
ATOM 2430 C C . ARG A 1 309 ? 76.230 -14.599 -117.809 1.00 54.31 309 ARG A C 1
ATOM 2432 O O . ARG A 1 309 ? 76.100 -15.557 -118.561 1.00 54.31 309 ARG A O 1
ATOM 2439 N N . THR A 1 310 ? 77.405 -14.011 -117.604 1.00 48.41 310 THR A N 1
ATOM 2440 C CA . THR A 1 310 ? 78.680 -14.456 -118.181 1.00 48.41 310 THR A CA 1
ATOM 2441 C C . THR A 1 310 ? 79.563 -15.082 -117.106 1.00 48.41 310 THR A C 1
ATOM 2443 O O . THR A 1 310 ? 80.518 -14.472 -116.638 1.00 48.41 310 THR A O 1
ATOM 2446 N N . ALA A 1 311 ? 79.228 -16.309 -116.716 1.00 46.53 311 ALA A N 1
ATOM 2447 C CA . ALA A 1 311 ? 80.165 -17.259 -116.124 1.00 46.53 311 ALA A CA 1
ATOM 2448 C C . ALA A 1 311 ? 79.932 -18.624 -116.805 1.00 46.53 311 ALA A C 1
ATOM 2450 O O . ALA A 1 311 ? 78.874 -19.221 -116.590 1.00 46.53 311 ALA A O 1
ATOM 2451 N N . PRO A 1 312 ? 80.839 -19.089 -117.688 1.00 49.00 312 PRO A N 1
ATOM 2452 C CA . PRO A 1 312 ? 80.881 -20.475 -118.154 1.00 49.00 312 PRO A CA 1
ATOM 2453 C C . PRO A 1 312 ? 81.476 -21.403 -117.070 1.00 49.00 312 PRO A C 1
ATOM 2455 O O . PRO A 1 312 ? 82.075 -20.901 -116.119 1.00 49.00 312 PRO A O 1
ATOM 2458 N N . PRO A 1 313 ? 81.289 -22.733 -117.190 1.00 47.66 313 PRO A N 1
ATOM 2459 C CA . PRO A 1 313 ? 81.528 -23.707 -116.123 1.00 47.66 313 PRO A CA 1
ATOM 2460 C C . PRO A 1 313 ? 83.013 -23.914 -115.802 1.00 47.66 313 PRO A C 1
ATOM 2462 O O . PRO A 1 313 ? 83.878 -23.688 -116.646 1.00 47.66 313 PRO A O 1
ATOM 2465 N N . GLU A 1 314 ? 83.255 -24.367 -114.570 1.00 45.94 314 GLU A N 1
ATOM 2466 C CA . GLU A 1 314 ? 84.564 -24.677 -113.992 1.00 45.94 314 GLU A CA 1
ATOM 2467 C C . GLU A 1 314 ? 85.425 -25.619 -114.844 1.00 45.94 314 GLU A C 1
ATOM 2469 O O . GLU A 1 314 ? 84.937 -26.594 -115.425 1.00 45.94 314 GLU A O 1
ATOM 2474 N N . GLY A 1 315 ? 86.726 -25.332 -114.820 1.00 40.22 315 GLY A N 1
ATOM 2475 C CA . GLY A 1 315 ? 87.838 -26.237 -115.084 1.00 40.22 315 GLY A CA 1
ATOM 2476 C C . GLY A 1 315 ? 88.976 -25.876 -114.142 1.00 40.22 315 GLY A C 1
ATOM 2477 O O . GLY A 1 315 ? 89.241 -24.658 -114.016 1.00 40.22 315 GLY A O 1
#